Protein AF-A0A8T6LJ52-F1 (afdb_monomer_lite)

Sequence (261 aa):
MSRSRASHDRAMDLAFLADRSKAAGNLDEARGLYAQALESELAALHALRDPTPMTLAVMHRSAAWLALECDDIRLSEKLASAGLAADPPPDIADELREVWEQANFHRHLQTRGLVLADNEIELTLSGPGVGLGIAEWTAYRTRVDDTLKMITRITERRAERPFRRRGPPETAIRDYLSPHVSLPRAASYSVSIRLGSGQLHLPGVLDLPELPEVIHDFLTIVEKVNGSVEDQLEELIPDDSYRRNAVALAKQIAPDGASIK

Radius of gyration: 22.93 Å; chains: 1; bounding box: 48×37×69 Å

Structure (mmCIF, N/CA/C/O backbone):
data_AF-A0A8T6LJ52-F1
#
_entry.id   AF-A0A8T6LJ52-F1
#
loop_
_atom_site.group_PDB
_atom_site.id
_atom_site.type_symbol
_atom_site.label_atom_id
_atom_site.label_alt_id
_atom_site.label_comp_id
_atom_site.label_asym_id
_atom_site.label_entity_id
_atom_site.label_seq_id
_atom_site.pdbx_PDB_ins_code
_atom_site.Cartn_x
_atom_site.Cartn_y
_atom_site.Cartn_z
_atom_site.occupancy
_atom_site.B_iso_or_equiv
_atom_site.auth_seq_id
_atom_site.auth_comp_id
_atom_site.auth_asym_id
_atom_site.auth_atom_id
_atom_site.pdbx_PDB_model_num
ATOM 1 N N . MET A 1 1 ? 11.300 9.828 -39.623 1.00 50.69 1 MET A N 1
ATOM 2 C CA . MET A 1 1 ? 11.218 9.573 -38.167 1.00 50.69 1 MET A CA 1
ATOM 3 C C . MET A 1 1 ? 11.230 8.068 -37.957 1.00 50.69 1 MET A C 1
ATOM 5 O O . MET A 1 1 ? 10.557 7.381 -38.718 1.00 50.69 1 MET A O 1
ATOM 9 N N . SER A 1 2 ? 12.048 7.535 -37.042 1.00 75.44 2 SER A N 1
ATOM 10 C CA . SER A 1 2 ? 12.067 6.087 -36.792 1.00 75.44 2 SER A CA 1
ATOM 11 C C . SER A 1 2 ? 10.698 5.654 -36.262 1.00 75.44 2 SER A C 1
ATOM 13 O O . SER A 1 2 ? 10.097 6.347 -35.443 1.00 75.44 2 SER A O 1
ATOM 15 N N . ARG A 1 3 ? 10.183 4.525 -36.757 1.00 81.25 3 ARG A N 1
ATOM 16 C CA . ARG A 1 3 ? 8.854 3.998 -36.399 1.00 81.25 3 ARG A CA 1
ATOM 17 C C . ARG A 1 3 ? 8.673 3.842 -34.882 1.00 81.25 3 ARG A C 1
ATOM 19 O O . ARG A 1 3 ? 7.582 4.074 -34.377 1.00 81.25 3 ARG A O 1
ATOM 26 N N . SER A 1 4 ? 9.763 3.515 -34.183 1.00 85.25 4 SER A N 1
ATOM 27 C CA . SER A 1 4 ? 9.824 3.439 -32.722 1.00 85.25 4 SER A CA 1
ATOM 28 C C . SER A 1 4 ? 9.539 4.793 -32.061 1.00 85.25 4 SER A C 1
ATOM 30 O O . SER A 1 4 ? 8.601 4.896 -31.281 1.00 85.25 4 SER A O 1
ATOM 32 N N . ARG A 1 5 ? 10.238 5.863 -32.465 1.00 86.75 5 ARG A N 1
ATOM 33 C CA . ARG A 1 5 ? 10.057 7.201 -31.880 1.00 86.75 5 ARG A CA 1
ATOM 34 C C . ARG A 1 5 ? 8.644 7.745 -32.076 1.00 86.75 5 ARG A C 1
ATOM 36 O O . ARG A 1 5 ? 8.054 8.238 -31.133 1.00 86.75 5 ARG A O 1
ATOM 43 N N . ALA A 1 6 ? 8.080 7.585 -33.272 1.00 88.50 6 ALA A N 1
ATOM 44 C CA . ALA A 1 6 ? 6.711 8.028 -33.538 1.00 88.50 6 ALA A CA 1
ATOM 45 C C . ALA A 1 6 ? 5.663 7.286 -32.686 1.00 88.50 6 ALA A C 1
ATOM 47 O O . ALA A 1 6 ? 4.627 7.854 -32.356 1.00 88.50 6 ALA A O 1
ATOM 48 N N . SER A 1 7 ? 5.924 6.019 -32.349 1.00 89.62 7 SER A N 1
ATOM 49 C CA . SER A 1 7 ? 5.022 5.224 -31.509 1.00 89.62 7 SER A CA 1
ATOM 50 C C . SER A 1 7 ? 5.170 5.599 -30.030 1.00 89.62 7 SER A C 1
ATOM 52 O O . SER A 1 7 ? 4.161 5.734 -29.348 1.00 89.62 7 SER A O 1
ATOM 54 N N . HIS A 1 8 ? 6.398 5.866 -29.572 1.00 91.31 8 HIS A N 1
ATOM 55 C CA . HIS A 1 8 ? 6.667 6.368 -28.223 1.00 91.31 8 HIS A CA 1
ATOM 56 C C . HIS A 1 8 ? 6.070 7.764 -27.990 1.00 91.31 8 HIS A C 1
ATOM 58 O O . HIS A 1 8 ? 5.348 7.971 -27.022 1.00 91.31 8 HIS A O 1
ATOM 64 N N . ASP A 1 9 ? 6.284 8.710 -28.911 1.00 91.94 9 ASP A N 1
ATOM 65 C CA . ASP A 1 9 ? 5.731 10.067 -28.792 1.00 91.94 9 ASP A CA 1
ATOM 66 C C . ASP A 1 9 ? 4.191 10.015 -28.687 1.00 91.94 9 ASP A C 1
ATOM 68 O O . ASP A 1 9 ? 3.588 10.659 -27.830 1.00 91.94 9 ASP A O 1
ATOM 72 N N . ARG A 1 10 ? 3.553 9.148 -29.490 1.00 94.50 10 ARG A N 1
ATOM 73 C CA . ARG A 1 10 ? 2.108 8.893 -29.411 1.00 94.50 10 ARG A CA 1
ATOM 74 C C . ARG A 1 10 ? 1.689 8.300 -28.063 1.00 94.50 10 ARG A C 1
ATOM 76 O O . ARG A 1 10 ? 0.637 8.676 -27.552 1.00 94.50 10 ARG A O 1
ATOM 83 N N . ALA A 1 11 ? 2.463 7.369 -27.507 1.00 95.06 11 ALA A N 1
ATOM 84 C CA . ALA A 1 11 ? 2.181 6.798 -26.194 1.00 95.06 11 ALA A CA 1
ATOM 85 C C . ALA A 1 11 ? 2.208 7.877 -25.105 1.00 95.06 11 ALA A C 1
ATOM 87 O O . ALA A 1 11 ? 1.304 7.922 -24.275 1.00 95.06 11 ALA A O 1
ATOM 88 N N . MET A 1 12 ? 3.191 8.782 -25.150 1.00 95.69 12 MET A N 1
ATOM 89 C CA . MET A 1 12 ? 3.324 9.873 -24.180 1.00 95.69 12 MET A CA 1
ATOM 90 C C . MET A 1 12 ? 2.175 10.881 -24.284 1.00 95.69 12 MET A C 1
ATOM 92 O O . MET A 1 12 ? 1.623 11.282 -23.260 1.00 95.69 12 MET A O 1
ATOM 96 N N . ASP A 1 13 ? 1.751 11.230 -25.502 1.00 96.50 13 ASP A N 1
ATOM 97 C CA . ASP A 1 13 ? 0.585 12.096 -25.715 1.00 96.50 13 ASP A CA 1
ATOM 98 C C . ASP A 1 13 ? -0.699 11.467 -25.147 1.00 96.50 13 ASP A C 1
ATOM 100 O O . ASP A 1 13 ? -1.498 12.137 -24.487 1.00 96.50 13 ASP A O 1
ATOM 104 N N . LEU A 1 14 ? -0.899 10.164 -25.375 1.00 97.06 14 LEU A N 1
ATOM 105 C CA . LEU A 1 14 ? -2.056 9.426 -24.867 1.00 97.06 14 LEU A CA 1
ATOM 106 C C . LEU A 1 14 ? -2.030 9.287 -23.342 1.00 97.06 14 LEU A C 1
ATOM 108 O O . LEU A 1 14 ? -3.066 9.477 -22.711 1.00 97.06 14 LEU A O 1
AT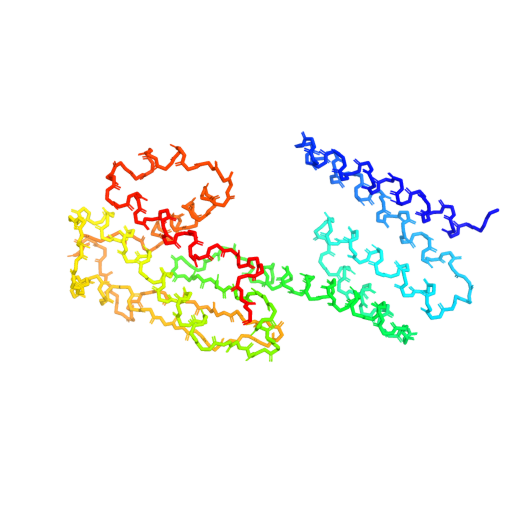OM 112 N N . ALA A 1 15 ? -0.866 9.005 -22.753 1.00 94.38 15 ALA A N 1
ATOM 113 C CA . ALA A 1 15 ? -0.694 8.928 -21.305 1.00 94.38 15 ALA A CA 1
ATOM 114 C C . ALA A 1 15 ? -0.998 10.277 -20.637 1.00 94.38 15 ALA A C 1
ATOM 116 O O . ALA A 1 15 ? -1.761 10.334 -19.678 1.00 94.38 15 ALA A O 1
ATOM 117 N N . PHE A 1 16 ? -0.514 11.380 -21.215 1.00 94.44 16 PHE A N 1
ATOM 118 C CA . PHE A 1 16 ? -0.820 12.723 -20.726 1.00 94.44 16 PHE A CA 1
ATOM 119 C C . PHE A 1 16 ? -2.324 13.039 -20.773 1.00 94.44 16 PHE A C 1
ATOM 121 O O . PHE A 1 16 ? -2.874 13.650 -19.853 1.00 94.44 16 PHE A O 1
ATOM 128 N N . LEU A 1 17 ? -3.021 12.625 -21.837 1.00 95.19 17 LEU A N 1
ATOM 129 C CA . LEU A 1 17 ? -4.478 12.753 -21.913 1.00 95.19 17 LEU A CA 1
ATOM 130 C C . LEU A 1 17 ? -5.180 11.867 -20.876 1.00 95.19 17 LEU A C 1
ATOM 132 O O . LEU A 1 17 ? -6.133 12.325 -20.247 1.00 95.19 17 LEU A O 1
ATOM 136 N N . ALA A 1 18 ? -4.691 10.642 -20.663 1.00 90.31 18 ALA A N 1
ATOM 137 C CA . ALA A 1 18 ? -5.218 9.722 -19.661 1.00 90.31 18 ALA A CA 1
ATOM 138 C C . ALA A 1 18 ? -5.126 10.319 -18.250 1.00 90.31 18 ALA A C 1
ATOM 140 O O . ALA A 1 18 ? -6.128 10.336 -17.535 1.00 90.31 18 ALA A O 1
ATOM 141 N N . ASP A 1 19 ? -3.977 10.901 -17.889 1.00 84.62 19 ASP A N 1
ATOM 142 C CA . ASP A 1 19 ? -3.766 11.570 -16.601 1.00 84.62 19 ASP A CA 1
ATOM 143 C C . ASP A 1 19 ? -4.759 12.722 -16.396 1.00 84.62 19 ASP A C 1
ATOM 145 O O . ASP A 1 19 ? -5.336 12.883 -15.317 1.00 84.62 19 ASP A O 1
ATOM 149 N N . ARG A 1 20 ? -5.018 13.510 -17.449 1.00 91.50 20 ARG A N 1
ATOM 150 C CA . ARG A 1 20 ? -6.003 14.600 -17.404 1.00 91.50 20 ARG A CA 1
ATOM 151 C C . ARG A 1 20 ? -7.431 14.090 -17.227 1.00 91.50 20 ARG A C 1
ATOM 153 O O . ARG A 1 20 ? -8.168 14.665 -16.427 1.00 91.50 20 ARG A O 1
ATOM 160 N N . SER A 1 21 ? -7.824 13.035 -17.942 1.00 83.81 21 SER A N 1
ATOM 161 C CA . SER A 1 21 ? -9.146 12.415 -17.781 1.00 83.81 21 SER A CA 1
ATOM 162 C C . SER A 1 21 ? -9.305 11.788 -16.394 1.00 83.81 21 SER A C 1
ATOM 164 O O . SER A 1 21 ? -10.346 11.968 -15.761 1.00 83.81 21 SER A O 1
ATOM 166 N N . LYS A 1 22 ? -8.257 11.141 -15.865 1.00 79.44 22 LYS A N 1
ATOM 167 C CA . LYS A 1 22 ? -8.220 10.583 -14.504 1.00 79.44 22 LYS A CA 1
ATOM 168 C C . LYS A 1 22 ? -8.404 11.682 -13.458 1.00 79.44 22 LYS A C 1
ATOM 170 O O . LYS A 1 22 ? -9.260 11.552 -12.587 1.00 79.44 22 LYS A O 1
ATOM 175 N N . ALA A 1 23 ? -7.683 12.799 -13.590 1.00 77.44 23 ALA A N 1
ATOM 176 C CA . ALA A 1 23 ? -7.814 13.960 -12.706 1.00 77.44 23 ALA A CA 1
ATOM 177 C C . ALA A 1 23 ? -9.203 14.623 -12.770 1.00 77.44 23 ALA A C 1
ATOM 179 O O . ALA A 1 23 ? -9.656 15.199 -11.784 1.00 77.44 23 ALA A O 1
ATOM 180 N N . ALA A 1 24 ? -9.895 14.525 -13.910 1.00 81.56 24 ALA A N 1
ATOM 181 C CA . ALA A 1 24 ? -11.273 14.986 -14.075 1.00 81.56 24 ALA A CA 1
ATOM 182 C C . ALA A 1 24 ? -12.331 13.995 -13.540 1.00 81.56 24 ALA A C 1
ATOM 184 O O . ALA A 1 24 ? -13.520 14.301 -13.589 1.00 81.56 24 ALA A O 1
ATOM 185 N N . GLY A 1 25 ? -11.922 12.823 -13.038 1.00 79.75 25 GLY A N 1
ATOM 186 C CA . GLY A 1 25 ? -12.819 11.770 -12.548 1.00 79.75 25 GLY A CA 1
ATOM 187 C C . GLY A 1 25 ? -13.385 10.853 -13.640 1.00 79.75 25 GLY A C 1
ATOM 188 O O . GLY A 1 25 ? -14.176 9.960 -13.338 1.00 79.75 25 GLY A O 1
ATOM 189 N N . ASN A 1 26 ? -12.966 11.017 -14.898 1.00 85.69 26 ASN A N 1
ATOM 190 C CA . ASN A 1 26 ? -13.411 10.200 -16.029 1.00 85.69 26 ASN A CA 1
ATOM 191 C C . ASN A 1 26 ? -12.602 8.892 -16.106 1.00 85.69 26 ASN A C 1
ATOM 193 O O . ASN A 1 26 ? -11.779 8.701 -17.004 1.00 85.69 26 ASN A O 1
ATOM 197 N N . LEU A 1 27 ? -12.815 7.990 -15.146 1.00 76.75 27 LEU A N 1
ATOM 198 C CA . LEU A 1 27 ? -11.980 6.793 -14.968 1.00 76.75 27 LEU A CA 1
ATOM 199 C C . LEU A 1 27 ? -12.023 5.820 -16.159 1.00 76.75 27 LEU A C 1
ATOM 201 O O . LEU A 1 27 ? -10.989 5.265 -16.528 1.00 76.75 27 LEU A O 1
ATOM 205 N N . ASP A 1 28 ? -13.184 5.636 -16.792 1.00 85.19 28 ASP A N 1
ATOM 206 C CA . ASP A 1 28 ? -13.317 4.735 -17.947 1.00 85.19 28 ASP A CA 1
ATOM 207 C C . ASP A 1 28 ? -12.595 5.272 -19.189 1.00 85.19 28 ASP A C 1
ATOM 209 O O . ASP A 1 28 ? -11.937 4.522 -19.913 1.00 85.19 28 ASP A O 1
ATOM 213 N N . GLU A 1 29 ? -12.672 6.587 -19.412 1.00 87.00 29 GLU A N 1
ATOM 214 C CA . GLU A 1 29 ? -11.951 7.262 -20.493 1.00 87.00 29 GLU A CA 1
ATOM 215 C C . GLU A 1 29 ? -10.437 7.177 -20.264 1.00 87.00 29 GLU A C 1
ATOM 217 O O . GLU A 1 29 ? -9.697 6.796 -21.171 1.00 87.00 29 GLU A O 1
ATOM 222 N N . ALA A 1 30 ? -9.984 7.449 -19.036 1.00 84.88 30 ALA A N 1
ATOM 223 C CA . ALA A 1 30 ? -8.579 7.333 -18.661 1.00 84.88 30 ALA A CA 1
ATOM 224 C C . ALA A 1 30 ? -8.047 5.913 -18.893 1.00 84.88 30 ALA A C 1
ATOM 226 O O . ALA A 1 30 ? -7.005 5.741 -19.523 1.00 84.88 30 ALA A O 1
ATOM 227 N N . ARG A 1 31 ? -8.797 4.884 -18.476 1.00 86.25 31 ARG A N 1
ATOM 228 C CA . ARG A 1 31 ? -8.432 3.479 -18.707 1.00 86.25 31 ARG A CA 1
ATOM 229 C C . ARG A 1 31 ? -8.288 3.169 -20.199 1.00 86.25 31 ARG A C 1
ATOM 231 O O . ARG A 1 31 ? -7.319 2.530 -20.605 1.00 86.25 31 ARG A O 1
ATOM 238 N N . GLY A 1 32 ? -9.222 3.643 -21.025 1.00 92.62 32 GLY A N 1
ATOM 239 C CA . GLY A 1 32 ? -9.154 3.474 -22.478 1.00 92.62 32 GLY A CA 1
ATOM 240 C C . GLY A 1 32 ? -7.950 4.176 -23.118 1.00 92.62 32 GLY A C 1
ATOM 241 O O . GLY A 1 32 ? -7.382 3.667 -24.086 1.00 92.62 32 GLY A O 1
ATOM 242 N N . LEU A 1 33 ? -7.542 5.329 -22.583 1.00 95.81 33 LEU A N 1
ATOM 243 C CA . LEU A 1 33 ? -6.370 6.071 -23.049 1.00 95.81 33 LEU A CA 1
ATOM 244 C C . LEU A 1 33 ? -5.055 5.402 -22.621 1.00 95.81 33 LEU A C 1
ATOM 246 O O . LEU A 1 33 ? -4.172 5.250 -23.466 1.00 95.81 33 LEU A O 1
ATOM 250 N N . TYR A 1 34 ? -4.940 4.917 -21.378 1.00 95.00 34 TYR A N 1
ATOM 251 C CA . TYR A 1 34 ? -3.765 4.155 -20.935 1.00 95.00 34 TYR A CA 1
ATOM 252 C C . T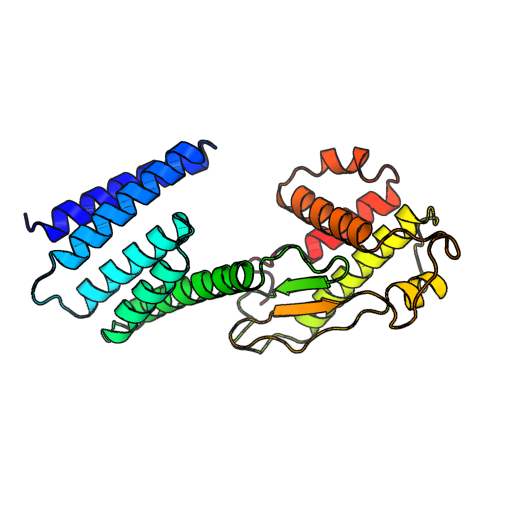YR A 1 34 ? -3.570 2.870 -21.743 1.00 95.00 34 TYR A C 1
ATOM 254 O O . TYR A 1 34 ? -2.446 2.569 -22.138 1.00 95.00 34 TYR A O 1
ATOM 262 N N . ALA A 1 35 ? -4.649 2.152 -22.074 1.00 95.50 35 ALA A N 1
ATOM 263 C CA . ALA A 1 35 ? -4.559 0.952 -22.905 1.00 95.50 35 ALA A CA 1
ATOM 264 C C . ALA A 1 35 ? -3.981 1.254 -24.303 1.00 95.50 35 ALA A C 1
ATOM 266 O O . ALA A 1 35 ? -3.106 0.538 -24.791 1.00 95.50 35 ALA A O 1
ATOM 267 N N . GLN A 1 36 ? -4.416 2.354 -24.928 1.00 97.31 36 GLN A N 1
ATOM 268 C CA . GLN A 1 36 ? -3.880 2.798 -26.222 1.00 97.31 36 GLN A CA 1
ATOM 269 C C . GLN A 1 36 ? -2.431 3.296 -26.118 1.00 97.31 36 GLN A C 1
ATOM 271 O O . GLN A 1 36 ? -1.637 3.104 -27.048 1.00 97.31 36 GLN A O 1
ATOM 276 N N . ALA A 1 37 ? -2.077 3.943 -25.004 1.00 97.50 37 ALA A N 1
ATOM 277 C CA . ALA A 1 37 ? -0.709 4.363 -24.726 1.00 97.50 37 ALA A CA 1
ATOM 278 C C . ALA A 1 37 ? 0.214 3.145 -24.600 1.00 97.50 37 ALA A C 1
ATOM 280 O O . ALA A 1 37 ? 1.242 3.086 -25.272 1.00 97.50 37 ALA A O 1
ATOM 281 N N . LEU A 1 38 ? -0.193 2.136 -23.824 1.00 97.75 38 LEU A N 1
ATOM 282 C CA . LEU A 1 38 ? 0.544 0.887 -23.655 1.00 97.75 38 LEU A CA 1
ATOM 283 C C . LEU A 1 38 ? 0.758 0.167 -24.990 1.00 97.75 38 LEU A C 1
ATOM 285 O O . LEU A 1 38 ? 1.875 -0.244 -25.293 1.00 97.75 38 LEU A O 1
ATOM 289 N N . GLU A 1 39 ? -0.282 0.047 -25.819 1.00 97.62 39 GLU A N 1
ATOM 290 C CA . GLU A 1 39 ? -0.162 -0.561 -27.150 1.00 97.62 39 GLU A CA 1
ATOM 291 C C . GLU A 1 39 ? 0.870 0.177 -28.020 1.00 97.62 39 GLU A C 1
ATOM 293 O O . GLU A 1 39 ? 1.711 -0.447 -28.676 1.00 97.62 39 GLU A O 1
ATOM 298 N N . SER A 1 40 ? 0.843 1.513 -27.983 1.00 96.75 40 SER A N 1
ATOM 299 C CA . SER A 1 40 ? 1.783 2.360 -28.722 1.00 96.75 40 SER A CA 1
ATOM 300 C C . SER A 1 40 ? 3.223 2.194 -28.212 1.00 96.75 40 SER A C 1
ATOM 302 O O . SER A 1 40 ? 4.151 2.096 -29.019 1.00 96.75 40 SER A O 1
ATOM 304 N N . GLU A 1 41 ? 3.415 2.074 -26.898 1.00 96.75 41 GLU A N 1
ATOM 305 C CA . GLU A 1 41 ? 4.731 1.884 -26.277 1.00 96.75 41 GLU A CA 1
ATOM 306 C C . GLU A 1 41 ? 5.311 0.488 -26.574 1.00 96.75 41 GLU A C 1
ATOM 308 O O . GLU A 1 41 ? 6.482 0.347 -26.934 1.00 96.75 41 GLU A O 1
ATOM 313 N N . LEU A 1 42 ? 4.482 -0.560 -26.536 1.00 96.94 42 LEU A N 1
ATOM 314 C CA . LEU A 1 42 ? 4.888 -1.914 -26.929 1.00 96.94 42 LEU A CA 1
ATOM 315 C C . LEU A 1 42 ? 5.264 -1.983 -28.417 1.00 96.94 42 LEU A C 1
ATOM 317 O O . LEU A 1 42 ? 6.244 -2.634 -28.790 1.00 96.94 42 LEU A O 1
ATOM 321 N N . ALA A 1 43 ? 4.531 -1.277 -29.284 1.00 94.50 43 ALA A N 1
ATOM 322 C CA . ALA A 1 43 ? 4.897 -1.144 -30.692 1.00 94.50 43 ALA A CA 1
ATOM 323 C C . ALA A 1 43 ? 6.231 -0.396 -30.869 1.00 94.50 43 ALA A C 1
ATOM 325 O O . ALA A 1 43 ? 7.029 -0.758 -31.743 1.00 94.50 43 ALA A O 1
ATOM 326 N N . ALA A 1 44 ? 6.499 0.611 -30.030 1.00 93.81 44 ALA A N 1
ATOM 327 C CA . ALA A 1 44 ? 7.764 1.335 -30.019 1.00 93.81 44 ALA A CA 1
ATOM 328 C C . ALA A 1 44 ? 8.940 0.419 -29.656 1.00 93.81 44 ALA A C 1
ATOM 330 O O . ALA A 1 44 ? 9.948 0.427 -30.372 1.00 93.81 44 ALA A O 1
ATOM 331 N N . LEU A 1 45 ? 8.778 -0.400 -28.610 1.00 94.00 45 LEU A N 1
ATOM 332 C CA . LEU A 1 45 ? 9.740 -1.412 -28.164 1.00 94.00 45 LEU A CA 1
ATOM 333 C C . LEU A 1 45 ? 10.043 -2.435 -29.264 1.00 94.00 45 LEU A C 1
ATOM 335 O O . LEU A 1 45 ? 11.207 -2.658 -29.596 1.00 94.00 45 LEU A O 1
ATOM 339 N N . HIS A 1 46 ? 9.014 -3.007 -29.895 1.00 92.62 46 HIS A N 1
ATOM 340 C CA . HIS A 1 46 ? 9.188 -3.986 -30.976 1.00 92.62 46 HIS A CA 1
ATOM 341 C C . HIS A 1 46 ? 9.871 -3.413 -32.226 1.00 92.62 46 HIS A C 1
ATOM 343 O O . HIS A 1 46 ? 10.468 -4.154 -33.007 1.00 92.62 46 HIS A O 1
ATOM 349 N N . ALA A 1 47 ? 9.771 -2.102 -32.449 1.00 93.38 47 ALA A N 1
ATOM 350 C CA . ALA A 1 47 ? 10.371 -1.434 -33.598 1.00 93.38 47 ALA A CA 1
ATOM 351 C C . ALA A 1 47 ? 11.838 -1.016 -33.380 1.00 93.38 47 ALA A C 1
ATOM 353 O O . ALA A 1 47 ? 12.457 -0.506 -34.324 1.00 93.38 47 ALA A O 1
ATOM 354 N N . LEU A 1 48 ? 12.394 -1.193 -32.175 1.00 91.50 48 LEU A N 1
ATOM 355 C CA . LEU A 1 48 ? 13.800 -0.902 -31.895 1.00 91.50 48 LEU A CA 1
ATOM 356 C C . LEU A 1 48 ? 14.720 -1.846 -32.680 1.00 91.50 48 LEU A C 1
ATOM 358 O O . LEU A 1 48 ? 14.468 -3.042 -32.806 1.00 91.50 48 LEU A O 1
ATOM 362 N N . ARG A 1 49 ? 15.815 -1.294 -33.204 1.00 90.38 49 ARG A N 1
ATOM 363 C CA . ARG A 1 49 ? 16.907 -2.048 -33.830 1.00 90.38 49 ARG A CA 1
ATOM 364 C C . ARG A 1 49 ? 18.202 -1.637 -33.161 1.00 90.38 49 ARG A C 1
ATOM 366 O O . ARG A 1 49 ? 18.470 -0.441 -33.096 1.00 90.38 49 ARG A O 1
ATOM 373 N N . ASP A 1 50 ? 18.935 -2.621 -32.652 1.00 87.88 50 ASP A N 1
ATOM 374 C CA . ASP A 1 50 ? 20.211 -2.452 -31.950 1.00 87.88 50 ASP A CA 1
ATOM 375 C C . ASP A 1 50 ? 20.205 -1.285 -30.935 1.00 87.88 50 ASP A C 1
ATOM 377 O O . ASP A 1 50 ? 21.032 -0.373 -31.025 1.00 87.88 50 ASP A O 1
ATOM 381 N N . PRO A 1 51 ? 19.232 -1.244 -29.996 1.00 90.62 51 PRO A N 1
ATOM 382 C CA . PRO A 1 51 ? 19.128 -0.147 -29.045 1.00 90.62 51 PRO A CA 1
ATOM 383 C C . PRO A 1 51 ? 20.299 -0.162 -28.062 1.00 90.62 51 PRO A C 1
ATOM 385 O O . PRO A 1 51 ? 20.805 -1.214 -27.674 1.00 90.62 51 PRO A O 1
ATOM 388 N N . THR A 1 52 ? 20.686 1.024 -27.595 1.00 91.94 52 THR A N 1
ATOM 389 C CA . THR A 1 52 ? 21.592 1.115 -26.445 1.00 91.94 52 THR A CA 1
ATOM 390 C C . THR A 1 52 ? 20.904 0.565 -25.187 1.00 91.94 52 THR A C 1
ATOM 392 O O . THR A 1 52 ? 19.676 0.674 -25.087 1.00 91.94 52 THR A O 1
ATOM 395 N N . PRO A 1 53 ? 21.662 0.050 -24.198 1.00 89.50 53 PRO A N 1
ATOM 396 C CA . PRO A 1 53 ? 21.130 -0.331 -22.885 1.00 89.50 53 PRO A CA 1
ATOM 397 C C . PRO A 1 53 ? 20.211 0.728 -22.264 1.00 89.50 53 PRO A C 1
ATOM 399 O O . PRO A 1 53 ? 19.111 0.421 -21.815 1.00 89.50 53 PRO A O 1
ATOM 402 N N . MET A 1 54 ? 20.610 2.004 -22.342 1.00 91.50 54 MET A N 1
ATOM 403 C CA . MET A 1 54 ? 19.818 3.134 -21.852 1.00 91.50 54 MET A CA 1
ATOM 404 C C . MET A 1 54 ? 18.484 3.273 -22.595 1.00 91.50 54 MET A C 1
ATOM 406 O O . MET A 1 54 ? 17.436 3.356 -21.962 1.00 91.50 54 MET A O 1
ATOM 410 N N . THR A 1 55 ? 18.503 3.294 -23.932 1.00 91.94 55 THR A N 1
ATOM 411 C CA . THR A 1 55 ? 17.272 3.416 -24.730 1.00 91.94 55 THR A CA 1
ATOM 412 C C . THR A 1 55 ? 16.328 2.253 -24.458 1.00 91.94 55 THR A C 1
ATOM 414 O O . THR A 1 55 ? 15.133 2.464 -24.281 1.00 91.94 55 THR A O 1
ATOM 417 N N . LEU A 1 56 ? 16.862 1.033 -24.393 1.00 93.56 56 LEU A N 1
ATOM 418 C CA . LEU A 1 56 ? 16.067 -0.158 -24.132 1.00 93.56 56 LEU A CA 1
ATOM 419 C C . LEU A 1 56 ? 15.408 -0.100 -22.749 1.00 93.56 56 LEU A C 1
ATOM 421 O O . LEU A 1 56 ? 14.223 -0.401 -22.627 1.00 93.56 56 LEU A O 1
ATOM 425 N N . ALA A 1 57 ? 16.154 0.322 -21.730 1.00 94.12 57 ALA A N 1
ATOM 426 C CA . ALA A 1 57 ? 15.668 0.409 -20.363 1.00 94.12 57 ALA A CA 1
ATOM 427 C C . ALA A 1 57 ? 14.611 1.502 -20.163 1.00 94.12 57 ALA A C 1
ATOM 429 O O . ALA A 1 57 ? 13.598 1.245 -19.521 1.00 94.12 57 ALA A O 1
ATOM 430 N N . VAL A 1 58 ? 14.792 2.685 -20.762 1.00 94.50 58 VAL A N 1
ATOM 431 C CA . VAL A 1 58 ? 13.801 3.776 -20.689 1.00 94.50 58 VAL A CA 1
ATOM 432 C C . VAL A 1 58 ? 12.463 3.352 -21.301 1.00 94.50 58 VAL A C 1
ATOM 434 O O . VAL A 1 58 ? 11.414 3.596 -20.707 1.00 94.50 58 VAL A O 1
ATOM 437 N N . MET A 1 59 ? 12.494 2.671 -22.449 1.00 94.44 59 MET A N 1
ATOM 438 C CA . MET A 1 59 ? 11.279 2.180 -23.111 1.00 94.44 59 MET A CA 1
ATOM 439 C C . MET A 1 59 ? 10.594 1.079 -22.282 1.00 94.44 59 MET A C 1
ATOM 441 O O . MET A 1 59 ? 9.378 1.091 -22.112 1.00 94.44 59 MET A O 1
ATOM 445 N N . HIS A 1 60 ? 11.363 0.154 -21.694 1.00 97.44 60 HIS A N 1
ATOM 446 C CA . HIS A 1 60 ? 10.811 -0.865 -20.792 1.00 97.44 60 HIS A CA 1
ATOM 447 C C . HIS A 1 60 ? 10.208 -0.263 -19.522 1.00 97.44 60 HIS A C 1
ATOM 449 O O . HIS A 1 60 ? 9.138 -0.695 -19.102 1.00 97.44 60 HIS A O 1
ATOM 455 N N . ARG A 1 61 ? 10.860 0.746 -18.933 1.00 96.50 61 ARG A N 1
ATOM 456 C CA . ARG A 1 61 ? 10.358 1.469 -17.759 1.00 96.50 61 ARG A CA 1
ATOM 457 C C . ARG A 1 61 ? 9.019 2.131 -18.065 1.00 96.50 61 ARG A C 1
ATOM 459 O O . ARG A 1 61 ? 8.071 1.967 -17.306 1.00 96.50 61 ARG A O 1
ATOM 466 N N . SER A 1 62 ? 8.937 2.850 -19.186 1.00 96.38 62 SER A N 1
ATOM 467 C CA . SER A 1 62 ? 7.699 3.502 -19.617 1.00 96.38 62 SER A CA 1
ATOM 468 C C . SER A 1 62 ? 6.576 2.486 -19.844 1.00 96.38 62 SER A C 1
ATOM 470 O O . SER A 1 62 ? 5.494 2.630 -19.276 1.00 96.38 62 SER A O 1
ATOM 472 N N . ALA A 1 63 ? 6.854 1.407 -20.580 1.00 97.62 63 ALA A N 1
ATOM 473 C CA . ALA A 1 63 ? 5.875 0.355 -20.830 1.00 97.62 63 ALA A CA 1
ATOM 474 C C . ALA A 1 63 ? 5.420 -0.348 -19.536 1.00 97.62 63 ALA A C 1
ATOM 476 O O . ALA A 1 63 ? 4.245 -0.683 -19.404 1.00 97.62 63 ALA A O 1
ATOM 477 N N . ALA A 1 64 ? 6.324 -0.562 -18.573 1.00 97.25 64 ALA A N 1
ATOM 478 C CA . ALA A 1 64 ? 6.001 -1.195 -17.295 1.00 97.25 64 ALA A CA 1
ATOM 479 C C . ALA A 1 64 ? 5.027 -0.350 -16.458 1.00 97.25 64 ALA A C 1
ATOM 481 O O . ALA A 1 64 ? 4.078 -0.902 -15.899 1.00 97.25 64 ALA A O 1
ATOM 482 N N . TRP A 1 65 ? 5.217 0.972 -16.415 1.00 93.50 65 TRP A N 1
ATOM 483 C CA . TRP A 1 65 ? 4.295 1.887 -15.733 1.00 93.50 65 TRP A CA 1
ATOM 484 C C . TRP A 1 65 ? 2.926 1.932 -16.416 1.00 93.50 65 TRP A C 1
ATOM 486 O O . TRP A 1 65 ? 1.902 1.835 -15.747 1.00 93.50 65 TRP A O 1
ATOM 496 N N . LEU A 1 66 ? 2.891 1.983 -17.751 1.00 94.88 66 LEU A N 1
ATOM 497 C CA . LEU A 1 66 ? 1.632 1.947 -18.502 1.00 94.88 66 LEU A CA 1
ATOM 498 C C . LEU A 1 66 ? 0.872 0.626 -18.310 1.00 94.88 66 LEU A C 1
ATOM 500 O O . LEU A 1 66 ? -0.353 0.629 -18.208 1.00 94.88 66 LEU A O 1
ATOM 504 N N . ALA A 1 67 ? 1.585 -0.501 -18.223 1.00 95.31 67 ALA A N 1
ATOM 505 C CA . ALA A 1 67 ? 0.984 -1.797 -17.915 1.00 95.31 67 ALA A CA 1
ATOM 506 C C . ALA A 1 67 ? 0.376 -1.828 -16.505 1.00 95.31 67 ALA A C 1
ATOM 508 O O . ALA A 1 67 ? -0.696 -2.403 -16.323 1.00 95.31 67 ALA A O 1
ATOM 509 N N . LEU A 1 68 ? 1.018 -1.167 -15.535 1.00 85.75 68 LEU A N 1
ATOM 510 C CA . LEU A 1 68 ? 0.498 -1.039 -14.176 1.00 85.75 68 LEU A CA 1
ATOM 511 C C . LEU A 1 68 ? -0.788 -0.196 -14.132 1.00 85.75 68 LEU A C 1
ATOM 513 O O . LEU A 1 68 ? -1.764 -0.620 -13.524 1.00 85.75 68 LEU A O 1
ATOM 517 N N . GLU A 1 69 ? -0.838 0.938 -14.841 1.00 87.50 69 GLU A N 1
ATOM 518 C CA . GLU A 1 69 ? -2.056 1.766 -14.962 1.00 87.50 69 GLU A CA 1
ATOM 519 C C . GLU A 1 69 ? -3.216 1.031 -15.661 1.00 87.50 69 GLU A C 1
ATOM 521 O O . GLU A 1 69 ? -4.389 1.342 -15.446 1.00 87.50 69 GLU A O 1
ATOM 526 N N . CYS A 1 70 ? -2.902 0.024 -16.481 1.00 88.31 70 CYS A N 1
ATOM 527 C CA . CYS A 1 70 ? -3.885 -0.861 -17.108 1.00 88.31 70 CYS A CA 1
ATOM 528 C C . CYS A 1 70 ? -4.300 -2.055 -16.228 1.00 88.31 70 CYS A C 1
ATOM 530 O O . CYS A 1 70 ? -5.075 -2.889 -16.696 1.00 88.31 70 CYS A O 1
ATOM 532 N N . ASP A 1 71 ? -3.788 -2.163 -14.997 1.00 82.94 71 ASP A N 1
ATOM 533 C CA . ASP A 1 71 ? -3.955 -3.317 -14.098 1.00 82.94 71 ASP A CA 1
ATOM 534 C C . ASP A 1 71 ? -3.432 -4.652 -14.690 1.00 82.94 71 ASP A C 1
ATOM 536 O O . ASP A 1 71 ? -3.753 -5.743 -14.211 1.00 82.94 71 ASP A O 1
ATOM 540 N N . ASP A 1 72 ? -2.568 -4.600 -15.719 1.00 90.62 72 ASP A N 1
ATOM 541 C CA . ASP A 1 72 ? -1.859 -5.774 -16.249 1.00 90.62 72 ASP A CA 1
ATOM 542 C C . ASP A 1 72 ? -0.545 -5.976 -15.491 1.00 90.62 72 ASP A C 1
ATOM 544 O O . ASP A 1 72 ? 0.575 -5.755 -15.970 1.00 90.62 72 ASP A O 1
ATOM 548 N N . ILE A 1 73 ? -0.713 -6.417 -14.251 1.00 87.62 73 ILE A N 1
ATOM 549 C CA . ILE A 1 73 ? 0.370 -6.581 -13.289 1.00 87.62 73 ILE A CA 1
ATOM 550 C C . ILE A 1 73 ? 1.455 -7.523 -13.810 1.00 87.62 73 ILE A C 1
ATOM 552 O O . ILE A 1 73 ? 2.653 -7.255 -13.699 1.00 87.62 73 ILE A O 1
ATOM 556 N N . ARG A 1 74 ? 1.041 -8.633 -14.428 1.00 90.94 74 ARG A N 1
ATOM 557 C CA . ARG A 1 74 ? 1.972 -9.639 -14.942 1.00 90.94 74 ARG A CA 1
ATOM 558 C C . ARG A 1 74 ? 2.815 -9.087 -16.085 1.00 90.94 74 ARG A C 1
ATOM 560 O O . ARG A 1 74 ? 3.979 -9.472 -16.223 1.00 90.94 74 ARG A O 1
ATOM 567 N N . LEU A 1 75 ? 2.233 -8.259 -16.948 1.00 95.50 75 LEU A N 1
ATOM 568 C CA . LEU A 1 75 ? 2.979 -7.606 -18.014 1.00 95.50 75 LEU A CA 1
ATOM 569 C C . LEU A 1 75 ? 3.948 -6.564 -17.450 1.00 95.50 75 LEU A C 1
ATOM 571 O O . LEU A 1 75 ? 5.106 -6.551 -17.869 1.00 95.50 75 LEU A O 1
ATOM 575 N N . SER A 1 76 ? 3.516 -5.772 -16.466 1.00 96.12 76 SER A N 1
ATOM 576 C CA . SER A 1 76 ? 4.370 -4.791 -15.788 1.00 96.12 76 SER A CA 1
ATOM 577 C C . SER A 1 76 ? 5.632 -5.440 -15.194 1.00 96.12 76 SER A C 1
ATOM 579 O O . SER A 1 76 ? 6.748 -5.039 -15.535 1.00 96.12 76 SER A O 1
ATOM 581 N N . GLU A 1 77 ? 5.487 -6.536 -14.433 1.00 94.50 77 GLU A N 1
ATOM 582 C CA . GLU A 1 77 ? 6.619 -7.284 -13.855 1.00 94.50 77 GLU A CA 1
ATOM 583 C C . GLU A 1 77 ? 7.618 -7.765 -14.921 1.00 94.50 77 GLU A C 1
ATOM 585 O O . GLU A 1 77 ? 8.839 -7.665 -14.746 1.00 94.50 77 GLU A O 1
ATOM 590 N N . LYS A 1 78 ? 7.107 -8.302 -16.038 1.00 97.12 78 LYS A N 1
ATOM 591 C CA . LYS A 1 78 ? 7.937 -8.796 -17.146 1.00 97.12 78 LYS A CA 1
ATOM 592 C C . LYS A 1 78 ? 8.724 -7.669 -17.803 1.00 97.12 78 LYS A C 1
ATOM 594 O O . LYS A 1 78 ? 9.909 -7.850 -18.075 1.00 97.12 78 LYS A O 1
ATOM 599 N N . LEU A 1 79 ? 8.074 -6.537 -18.065 1.00 98.06 79 LEU A N 1
ATOM 600 C CA . LEU A 1 79 ? 8.694 -5.388 -18.722 1.00 98.06 79 LEU A CA 1
ATOM 601 C C . LEU A 1 79 ? 9.782 -4.775 -17.841 1.00 98.06 79 LEU A C 1
ATOM 603 O O . LEU A 1 79 ? 10.894 -4.554 -18.318 1.00 98.06 79 LEU A O 1
ATOM 607 N N . ALA A 1 80 ? 9.505 -4.598 -16.549 1.00 96.81 80 ALA A N 1
ATOM 608 C CA . ALA A 1 80 ? 10.483 -4.088 -15.595 1.00 96.81 80 ALA A CA 1
ATOM 609 C C . ALA A 1 80 ? 11.716 -5.005 -15.498 1.00 96.81 80 ALA A C 1
ATOM 611 O O . ALA A 1 80 ? 12.858 -4.553 -15.604 1.00 96.81 80 ALA A O 1
ATOM 612 N N . SER A 1 81 ? 11.488 -6.319 -15.402 1.00 96.56 81 SER A N 1
ATOM 613 C CA . SER A 1 81 ? 12.560 -7.322 -15.354 1.00 96.56 81 SER A CA 1
ATOM 614 C C . SER A 1 81 ? 13.407 -7.332 -16.633 1.00 96.56 81 SER A C 1
ATOM 616 O O . SER A 1 81 ? 14.630 -7.445 -16.564 1.00 96.56 81 SER A O 1
ATOM 618 N N . ALA A 1 82 ? 12.777 -7.190 -17.803 1.00 96.31 82 ALA A N 1
ATOM 619 C CA . ALA A 1 82 ? 13.475 -7.120 -19.086 1.00 96.31 82 ALA A CA 1
ATOM 620 C C . ALA A 1 82 ? 14.326 -5.845 -19.217 1.00 96.31 82 ALA A C 1
ATOM 622 O O . ALA A 1 82 ? 15.449 -5.914 -19.715 1.00 96.31 82 ALA A O 1
ATOM 623 N N . GLY A 1 83 ? 13.836 -4.709 -18.710 1.00 96.19 83 GLY A N 1
ATOM 624 C CA . GLY A 1 83 ? 14.612 -3.470 -18.628 1.00 96.19 83 GLY A CA 1
ATOM 625 C C . GLY A 1 83 ? 15.845 -3.606 -17.732 1.00 96.19 83 GLY A C 1
ATOM 626 O O . GLY A 1 83 ? 16.929 -3.179 -18.118 1.00 96.19 83 GLY A O 1
ATOM 627 N N . LEU A 1 84 ? 15.709 -4.253 -16.568 1.00 96.75 84 LEU A N 1
ATOM 628 C CA . LEU A 1 84 ? 16.826 -4.494 -15.642 1.00 96.75 84 LEU A CA 1
ATOM 629 C C . LEU A 1 84 ? 17.877 -5.442 -16.227 1.00 96.75 84 LEU A C 1
ATOM 631 O O . LEU A 1 84 ? 19.073 -5.236 -16.036 1.00 96.75 84 LEU A O 1
ATOM 635 N N . ALA A 1 85 ? 17.440 -6.463 -16.967 1.00 95.81 85 ALA A N 1
ATOM 636 C CA . ALA A 1 85 ? 18.334 -7.420 -17.614 1.00 95.81 85 ALA A CA 1
ATOM 637 C C . ALA A 1 85 ? 19.218 -6.788 -18.707 1.00 95.81 85 ALA A C 1
ATOM 639 O O . ALA A 1 85 ? 20.210 -7.394 -19.108 1.00 95.81 85 ALA A O 1
ATOM 640 N N . ALA A 1 86 ? 18.877 -5.584 -19.180 1.00 91.94 86 ALA A N 1
ATOM 641 C CA . ALA A 1 86 ? 19.640 -4.853 -20.186 1.00 91.94 86 ALA A CA 1
ATOM 642 C C . ALA A 1 86 ? 20.862 -4.098 -19.630 1.00 91.94 86 ALA A C 1
ATOM 644 O O . ALA A 1 86 ? 21.508 -3.394 -20.400 1.00 91.94 86 ALA A O 1
ATOM 645 N N . ASP A 1 87 ? 21.171 -4.233 -18.336 1.00 92.44 87 ASP A N 1
ATOM 646 C CA . ASP A 1 87 ? 22.252 -3.515 -17.639 1.00 92.44 87 ASP A CA 1
ATOM 647 C C . ASP A 1 87 ? 22.138 -1.975 -17.765 1.00 92.44 87 ASP A C 1
ATOM 649 O O . ASP A 1 87 ? 23.002 -1.305 -18.343 1.00 92.44 87 ASP A O 1
ATOM 653 N N . PRO A 1 88 ? 21.017 -1.387 -17.299 1.00 94.75 88 PRO A N 1
ATOM 654 C CA . PRO A 1 88 ? 20.800 0.049 -17.384 1.00 94.75 88 PRO A CA 1
ATOM 655 C C . PRO A 1 88 ? 21.742 0.854 -16.480 1.00 94.75 88 PRO A C 1
ATOM 657 O O . PRO A 1 88 ? 22.223 0.350 -15.465 1.00 94.75 88 PRO A O 1
ATOM 660 N N . PRO A 1 89 ? 21.932 2.155 -16.775 1.00 94.25 89 PRO A N 1
ATOM 661 C CA . PRO A 1 89 ? 22.536 3.083 -15.826 1.00 94.25 89 PRO A CA 1
ATOM 662 C C . PRO A 1 89 ? 21.817 3.049 -14.463 1.00 94.25 89 PRO A C 1
ATOM 664 O O . PRO A 1 89 ? 20.597 2.856 -14.448 1.00 94.25 89 PRO A O 1
ATOM 667 N N . PRO A 1 90 ? 22.528 3.290 -13.343 1.00 91.56 90 PRO A N 1
ATOM 668 C CA . PRO A 1 90 ? 21.982 3.147 -11.990 1.00 91.56 90 PRO A CA 1
ATOM 669 C C . PRO A 1 90 ? 20.643 3.858 -11.770 1.00 91.56 90 PRO A C 1
ATOM 671 O O . PRO A 1 90 ? 19.703 3.227 -11.302 1.00 91.56 90 PRO A O 1
ATOM 674 N N . ASP A 1 91 ? 20.525 5.112 -12.211 1.00 90.88 91 ASP A N 1
ATOM 675 C CA . ASP A 1 91 ? 19.312 5.917 -12.025 1.00 90.88 91 ASP A CA 1
ATOM 676 C C . ASP A 1 91 ? 18.079 5.263 -12.677 1.00 90.88 91 ASP A C 1
ATOM 678 O O . ASP A 1 91 ? 17.011 5.172 -12.082 1.00 90.88 91 ASP A O 1
ATOM 682 N N . ILE A 1 92 ? 18.240 4.721 -13.890 1.00 93.06 92 ILE A N 1
ATOM 683 C CA . ILE A 1 92 ? 17.156 4.032 -14.606 1.00 93.06 92 ILE A CA 1
ATOM 684 C C . ILE A 1 92 ? 16.882 2.658 -13.988 1.00 93.06 92 ILE A C 1
ATOM 686 O O . ILE A 1 92 ? 15.740 2.198 -13.980 1.00 93.06 92 ILE A O 1
ATOM 690 N N . ALA A 1 93 ? 17.921 1.992 -13.476 1.00 92.50 93 ALA A N 1
ATOM 691 C CA . ALA A 1 93 ? 17.779 0.729 -12.766 1.00 92.50 93 ALA A CA 1
ATOM 692 C C . ALA A 1 93 ? 16.912 0.892 -11.510 1.00 92.50 93 ALA A C 1
ATOM 694 O O . ALA A 1 93 ? 16.082 0.029 -11.237 1.00 92.50 93 ALA A O 1
ATOM 695 N N . ASP A 1 94 ? 17.077 1.988 -10.771 1.00 88.50 94 ASP A N 1
ATOM 696 C CA . ASP A 1 94 ? 16.289 2.266 -9.570 1.00 88.50 94 ASP A CA 1
ATOM 697 C C . ASP A 1 94 ? 14.816 2.511 -9.907 1.00 88.50 94 ASP A C 1
ATOM 699 O O . ASP A 1 94 ? 13.945 1.876 -9.315 1.00 88.50 94 ASP A O 1
ATOM 703 N N . GLU A 1 95 ? 14.519 3.301 -10.940 1.00 88.62 95 GLU A N 1
ATOM 704 C CA . GLU A 1 95 ? 13.131 3.501 -11.375 1.00 88.62 95 GLU A CA 1
ATOM 705 C C . GLU A 1 95 ? 12.476 2.213 -11.923 1.00 88.62 95 GLU A C 1
ATOM 707 O O . GLU A 1 95 ? 11.269 2.000 -11.791 1.00 88.62 95 GLU A O 1
ATOM 712 N N . LEU A 1 96 ? 13.257 1.318 -12.539 1.00 95.75 96 LEU A N 1
ATOM 713 C CA . LEU A 1 96 ? 12.779 -0.005 -12.955 1.00 95.75 96 LEU A CA 1
ATOM 714 C C . LEU A 1 96 ? 12.498 -0.930 -11.761 1.00 95.75 96 LEU A C 1
ATOM 716 O O . LEU A 1 96 ? 11.567 -1.736 -11.818 1.00 95.75 96 LEU A O 1
ATOM 720 N N . ARG A 1 97 ? 13.290 -0.839 -10.686 1.00 88.88 97 ARG A N 1
ATOM 721 C CA . ARG A 1 97 ? 13.021 -1.571 -9.439 1.00 88.88 97 ARG A CA 1
ATOM 722 C C . ARG A 1 97 ? 11.762 -1.048 -8.766 1.00 88.88 97 ARG A C 1
ATOM 724 O O . ARG A 1 97 ? 10.957 -1.863 -8.337 1.00 88.88 97 ARG A O 1
ATOM 731 N N . GLU A 1 98 ? 11.552 0.264 -8.762 1.00 81.44 98 GLU A N 1
ATOM 732 C CA . GLU A 1 98 ? 10.347 0.880 -8.202 1.00 81.44 98 GLU A CA 1
ATOM 733 C C . GLU A 1 98 ? 9.073 0.336 -8.866 1.00 81.44 98 GLU A C 1
ATOM 735 O O . GLU A 1 98 ? 8.182 -0.173 -8.185 1.00 81.44 98 GLU A O 1
ATOM 740 N N . VAL A 1 99 ? 8.995 0.349 -10.202 1.00 86.69 99 VAL A N 1
ATOM 741 C CA . VAL A 1 99 ? 7.813 -0.191 -10.899 1.00 86.69 99 VAL A CA 1
ATOM 742 C C . VAL A 1 99 ? 7.668 -1.707 -10.714 1.00 86.69 99 VAL A C 1
ATOM 744 O O . VAL A 1 99 ? 6.551 -2.214 -10.611 1.00 86.69 99 VAL A O 1
ATOM 747 N N . TRP A 1 100 ? 8.777 -2.446 -10.609 1.00 90.31 100 TRP A N 1
ATOM 748 C CA . TRP A 1 100 ? 8.744 -3.878 -10.300 1.00 90.31 100 TRP A CA 1
ATOM 749 C C . TRP A 1 100 ? 8.197 -4.154 -8.892 1.00 90.31 100 TRP A C 1
ATOM 751 O O . TRP A 1 100 ? 7.391 -5.068 -8.719 1.00 90.31 100 TRP A O 1
ATOM 761 N N . GLU A 1 101 ? 8.587 -3.358 -7.894 1.00 79.88 101 GLU A N 1
ATOM 762 C CA . GLU A 1 101 ? 8.071 -3.443 -6.524 1.00 79.88 101 GLU A CA 1
ATOM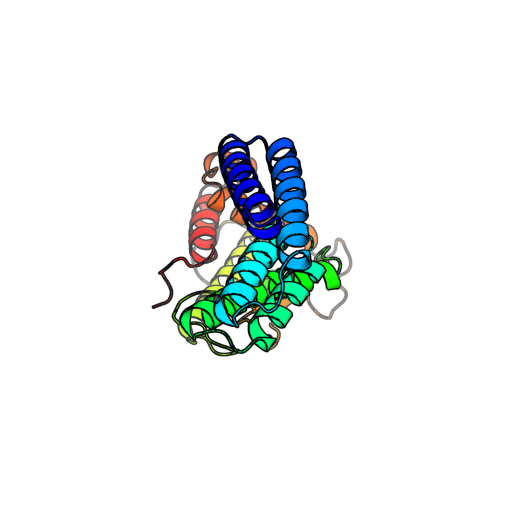 763 C C . GLU A 1 101 ? 6.567 -3.149 -6.479 1.00 79.88 101 GLU A C 1
ATOM 765 O O . GLU A 1 101 ? 5.813 -3.913 -5.868 1.00 79.88 101 GLU A O 1
ATOM 770 N N . GLN A 1 102 ? 6.113 -2.116 -7.199 1.00 74.38 102 GLN A N 1
ATOM 771 C CA . GLN A 1 102 ? 4.689 -1.793 -7.334 1.00 74.38 102 GLN A CA 1
ATOM 772 C C . GLN A 1 102 ? 3.898 -2.939 -7.972 1.00 74.38 102 GLN A C 1
ATOM 774 O O . GLN A 1 102 ? 2.859 -3.349 -7.447 1.00 74.38 102 GLN A O 1
ATOM 779 N N . ALA A 1 103 ? 4.393 -3.507 -9.073 1.00 77.94 103 ALA A N 1
ATOM 780 C CA . ALA A 1 103 ? 3.738 -4.627 -9.737 1.00 77.94 103 ALA A CA 1
ATOM 781 C C . ALA A 1 103 ? 3.692 -5.871 -8.831 1.00 77.94 103 ALA A C 1
ATOM 783 O O . ALA A 1 103 ? 2.643 -6.495 -8.675 1.00 77.94 103 ALA A O 1
ATOM 784 N N . ASN A 1 104 ? 4.786 -6.191 -8.140 1.00 73.88 104 ASN A N 1
ATOM 785 C CA . ASN A 1 104 ? 4.827 -7.334 -7.233 1.00 73.88 104 ASN A CA 1
ATOM 786 C C . ASN A 1 104 ? 3.844 -7.165 -6.058 1.00 73.88 104 ASN A C 1
ATOM 788 O O . ASN A 1 104 ? 3.152 -8.118 -5.690 1.00 73.88 104 ASN A O 1
ATOM 792 N N . PHE A 1 105 ? 3.712 -5.948 -5.516 1.00 62.00 105 PHE A N 1
ATOM 793 C CA . PHE A 1 105 ? 2.695 -5.621 -4.515 1.00 62.00 105 PHE A CA 1
ATOM 794 C C . PHE A 1 105 ? 1.275 -5.912 -5.033 1.00 62.00 105 PHE A C 1
ATOM 796 O O . PHE A 1 105 ? 0.540 -6.678 -4.407 1.00 62.00 105 PHE A O 1
ATOM 803 N N . HIS A 1 106 ? 0.916 -5.418 -6.223 1.00 58.91 106 HIS A N 1
ATOM 804 C CA . HIS A 1 106 ? -0.398 -5.672 -6.830 1.00 58.91 106 HIS A CA 1
ATOM 805 C C . HIS A 1 106 ? -0.632 -7.160 -7.141 1.00 58.91 106 HIS A C 1
ATOM 807 O O . HIS A 1 106 ? -1.724 -7.691 -6.920 1.00 58.91 106 HIS A O 1
ATOM 813 N N . ARG A 1 107 ? 0.400 -7.890 -7.585 1.00 65.25 107 ARG A N 1
ATOM 814 C CA . ARG A 1 107 ? 0.299 -9.331 -7.868 1.00 65.25 107 ARG A CA 1
ATOM 815 C C . ARG A 1 107 ? 0.004 -10.098 -6.591 1.00 65.25 107 ARG A C 1
ATOM 817 O O . ARG A 1 107 ? -0.759 -11.069 -6.607 1.00 65.25 107 ARG A O 1
ATOM 824 N N . HIS A 1 108 ? 0.618 -9.691 -5.484 1.00 56.16 108 HIS A N 1
ATOM 825 C CA . HIS A 1 108 ? 0.357 -10.278 -4.181 1.00 56.16 108 HIS A CA 1
ATOM 826 C C . HIS A 1 108 ? -1.093 -10.067 -3.728 1.00 56.16 108 HIS A C 1
ATOM 828 O O . HIS A 1 108 ? -1.660 -11.005 -3.162 1.00 56.16 108 HIS A O 1
ATOM 834 N N . LEU A 1 109 ? -1.714 -8.930 -4.064 1.00 50.47 109 LEU A N 1
ATOM 835 C CA . LEU A 1 109 ? -3.145 -8.702 -3.837 1.00 50.47 109 LEU A CA 1
ATOM 836 C C . LEU A 1 109 ? -4.021 -9.648 -4.687 1.00 50.47 109 LEU A C 1
ATOM 838 O O . LEU A 1 109 ? -4.935 -10.289 -4.167 1.00 50.47 109 LEU A O 1
ATOM 842 N N . GLN A 1 110 ? -3.705 -9.814 -5.978 1.00 53.06 110 GLN A N 1
ATOM 843 C CA . GLN A 1 110 ? -4.493 -10.635 -6.915 1.00 53.06 110 GLN A CA 1
ATOM 844 C C . GLN A 1 110 ? -4.327 -12.157 -6.714 1.00 53.06 110 GLN A C 1
ATOM 846 O O . GLN A 1 110 ? -5.302 -12.903 -6.780 1.00 53.06 110 GLN A O 1
ATOM 851 N N . THR A 1 111 ? -3.109 -12.648 -6.439 1.00 45.31 111 THR A N 1
ATOM 852 C CA . THR A 1 111 ? -2.788 -14.097 -6.353 1.00 45.31 111 THR A CA 1
ATOM 853 C C . THR A 1 111 ? -3.508 -14.796 -5.197 1.00 45.31 111 THR A C 1
ATOM 855 O O . THR A 1 111 ? -3.660 -16.016 -5.198 1.00 45.31 111 THR A O 1
ATOM 858 N N . ARG A 1 112 ? -3.958 -14.033 -4.199 1.00 39.81 112 ARG A N 1
ATOM 859 C CA . ARG A 1 112 ? -4.738 -14.555 -3.074 1.00 39.81 112 ARG A CA 1
ATOM 860 C C . ARG A 1 112 ? -6.245 -14.402 -3.249 1.00 39.81 112 ARG A C 1
ATOM 862 O O . ARG A 1 112 ? -6.962 -14.831 -2.356 1.00 39.81 112 ARG A O 1
ATOM 869 N N . GLY A 1 113 ? -6.711 -13.824 -4.363 1.00 36.28 113 GLY A N 1
ATOM 870 C CA . GLY A 1 113 ? -8.130 -13.567 -4.601 1.00 36.28 113 GLY A CA 1
ATOM 871 C C . GLY A 1 113 ? -8.785 -12.900 -3.397 1.00 36.28 113 GLY A C 1
ATOM 872 O O . GLY A 1 113 ? -9.753 -13.454 -2.893 1.00 36.28 113 GLY A O 1
ATOM 873 N N . LEU A 1 114 ? -8.205 -11.795 -2.900 1.00 40.16 114 LEU A N 1
ATOM 874 C CA . LEU A 1 114 ? -8.618 -11.104 -1.673 1.00 40.16 114 LEU A CA 1
ATOM 875 C C . LEU A 1 114 ? -10.100 -10.679 -1.712 1.00 40.16 114 LEU A C 1
ATOM 877 O O . LEU A 1 114 ? -10.440 -9.532 -1.969 1.00 40.16 114 LEU A O 1
ATOM 881 N N . VAL A 1 115 ? -10.978 -11.622 -1.393 1.00 36.88 115 VAL A N 1
ATOM 882 C CA . VAL A 1 115 ? -11.826 -11.519 -0.216 1.00 36.88 115 VAL A CA 1
ATOM 883 C C . VAL A 1 115 ? -10.872 -11.811 0.938 1.00 36.88 115 VAL A C 1
ATOM 885 O O . VAL A 1 115 ? -10.283 -12.894 0.994 1.00 36.88 115 VAL A O 1
ATOM 888 N N . LEU A 1 116 ? -10.608 -10.813 1.788 1.00 44.44 116 LEU A N 1
ATOM 889 C CA . LEU A 1 116 ? -9.964 -11.046 3.083 1.00 44.44 116 LEU A CA 1
ATOM 890 C C . LEU A 1 116 ? -10.642 -12.286 3.674 1.00 44.44 116 LEU A C 1
ATOM 892 O O . LEU A 1 116 ? -11.869 -12.349 3.646 1.00 44.44 116 LEU A O 1
ATOM 896 N N . ALA A 1 117 ? -9.899 -13.283 4.170 1.00 48.66 117 ALA A N 1
ATOM 897 C CA . ALA A 1 117 ? -10.552 -14.229 5.074 1.00 48.66 117 ALA A CA 1
ATOM 898 C C . ALA A 1 117 ? -11.316 -13.369 6.089 1.00 48.66 117 ALA A C 1
ATOM 900 O O . ALA A 1 117 ? -10.748 -12.371 6.533 1.00 48.66 117 ALA A O 1
ATOM 901 N N . ASP A 1 118 ? -12.579 -13.683 6.382 1.00 56.94 118 ASP A N 1
ATOM 902 C CA . ASP A 1 118 ? -13.525 -12.807 7.100 1.00 56.94 118 ASP A CA 1
ATOM 903 C C . ASP A 1 118 ? -13.007 -12.258 8.456 1.00 56.94 118 ASP A C 1
ATOM 905 O O . ASP A 1 118 ? -13.653 -11.452 9.114 1.00 56.94 118 ASP A O 1
ATOM 909 N N . ASN A 1 119 ? -11.822 -12.680 8.897 1.00 74.81 119 ASN A N 1
ATOM 910 C CA . ASN A 1 119 ? -11.114 -12.295 10.104 1.00 74.81 119 ASN A CA 1
ATOM 911 C C . ASN A 1 119 ? -9.613 -11.931 9.916 1.00 74.81 119 ASN A C 1
ATOM 913 O O . ASN A 1 119 ? -8.881 -11.909 10.906 1.00 74.81 119 ASN A O 1
ATOM 917 N N . GLU A 1 120 ? -9.102 -11.685 8.705 1.00 79.00 120 GLU A N 1
ATOM 918 C CA . GLU A 1 120 ? -7.687 -11.343 8.450 1.00 79.00 120 GLU A CA 1
ATOM 919 C C . GLU A 1 120 ? -7.542 -9.932 7.863 1.00 79.00 120 GLU A C 1
ATOM 921 O O . GLU A 1 120 ? -8.313 -9.536 7.001 1.00 79.00 120 GLU A O 1
ATOM 926 N N . ILE A 1 121 ? -6.541 -9.177 8.319 1.00 79.38 121 ILE A N 1
ATOM 927 C CA . ILE A 1 121 ? -6.178 -7.845 7.816 1.00 79.38 121 ILE A CA 1
ATOM 928 C C . ILE A 1 121 ? -4.710 -7.877 7.398 1.00 79.38 121 ILE A C 1
ATOM 930 O O . ILE A 1 121 ? -3.859 -8.334 8.159 1.00 79.38 121 ILE A O 1
ATOM 934 N N . GLU A 1 122 ? -4.392 -7.373 6.208 1.00 77.50 122 GLU A N 1
ATOM 935 C CA . GLU A 1 122 ? -3.006 -7.173 5.778 1.00 77.50 122 GLU A CA 1
ATOM 936 C C . GLU A 1 122 ? -2.611 -5.707 5.981 1.00 77.50 122 GLU A C 1
ATOM 938 O O . GLU A 1 122 ? -3.299 -4.794 5.531 1.00 77.50 122 GLU A O 1
ATOM 943 N N . LEU A 1 123 ? -1.516 -5.496 6.708 1.00 80.00 123 LEU A N 1
ATOM 944 C CA . LEU A 1 123 ? -0.958 -4.190 7.026 1.00 80.00 123 LEU A CA 1
ATOM 945 C C . LEU A 1 123 ? 0.406 -4.059 6.351 1.00 80.00 123 LEU A C 1
ATOM 947 O O . LEU A 1 123 ? 1.291 -4.882 6.583 1.00 80.00 123 LEU A O 1
ATOM 951 N N . THR A 1 124 ? 0.598 -2.986 5.592 1.00 76.44 124 THR A N 1
ATOM 952 C CA . THR A 1 124 ? 1.869 -2.665 4.933 1.00 76.44 124 THR A CA 1
ATOM 953 C C . THR A 1 124 ? 2.472 -1.406 5.539 1.00 76.44 124 THR A C 1
ATOM 955 O O . THR A 1 124 ? 1.788 -0.397 5.702 1.00 76.44 124 THR A O 1
ATOM 958 N N . LEU A 1 125 ? 3.761 -1.467 5.878 1.00 74.44 125 LEU A N 1
ATOM 959 C CA . LEU A 1 125 ? 4.559 -0.295 6.219 1.00 74.44 125 LEU A CA 1
ATOM 960 C C . LEU A 1 125 ? 5.353 0.156 4.992 1.00 74.44 125 LEU A C 1
ATOM 962 O O . LEU A 1 125 ? 5.957 -0.658 4.291 1.00 74.44 125 LEU A O 1
ATOM 966 N N . SER A 1 126 ? 5.373 1.464 4.753 1.00 66.75 126 SER A N 1
ATOM 967 C CA . SER A 1 126 ? 6.087 2.083 3.636 1.00 66.75 126 SER 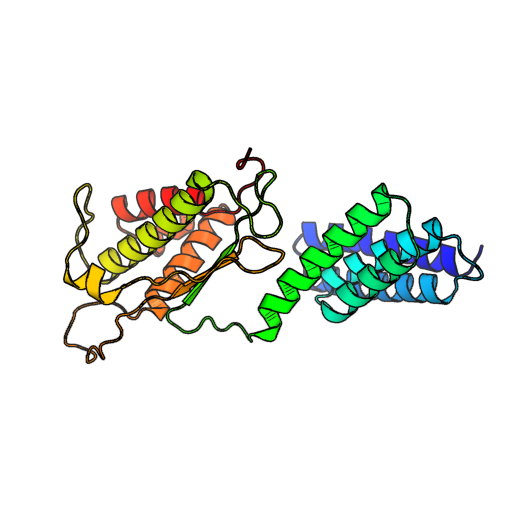A CA 1
ATOM 968 C C . SER A 1 126 ? 6.664 3.421 4.079 1.00 66.75 126 SER A C 1
ATOM 970 O O . SER A 1 126 ? 6.010 4.162 4.804 1.00 66.75 126 SER A O 1
ATOM 972 N N . GLY A 1 127 ? 7.898 3.717 3.672 1.00 66.25 127 GLY A N 1
ATOM 973 C CA . GLY A 1 127 ? 8.569 4.977 3.979 1.00 66.25 127 GLY A CA 1
ATOM 974 C C . GLY A 1 127 ? 10.098 4.849 3.983 1.00 66.25 127 GLY A C 1
ATOM 975 O O . GLY A 1 127 ? 10.613 3.733 3.948 1.00 66.25 127 GLY A O 1
ATOM 976 N N . PRO A 1 128 ? 10.835 5.972 4.055 1.00 58.25 128 PRO A N 1
ATOM 977 C CA . PRO A 1 128 ? 12.303 6.003 4.014 1.00 58.25 128 PRO A CA 1
ATOM 978 C C . PRO A 1 128 ? 13.012 5.096 5.035 1.00 58.25 128 PRO A C 1
ATOM 980 O O . PRO A 1 128 ? 14.081 4.565 4.748 1.00 58.25 128 PRO A O 1
ATOM 983 N N . GLY A 1 129 ? 12.419 4.906 6.219 1.00 63.59 129 GLY A N 1
ATOM 984 C CA . GLY A 1 129 ? 12.941 4.028 7.275 1.00 63.59 129 GLY A CA 1
ATOM 985 C C . GLY A 1 129 ? 12.551 2.547 7.146 1.00 63.59 129 GLY A C 1
ATOM 986 O O . GLY A 1 129 ? 12.783 1.772 8.076 1.00 63.59 129 GLY A O 1
ATOM 987 N N . VAL A 1 130 ? 11.929 2.147 6.032 1.00 69.25 130 VAL A N 1
ATOM 988 C CA . VAL A 1 130 ? 11.498 0.771 5.757 1.00 69.25 130 VAL A CA 1
ATOM 989 C C . VAL A 1 130 ? 12.341 0.200 4.617 1.00 69.25 130 VAL A C 1
ATOM 991 O O . VAL A 1 130 ? 12.324 0.706 3.502 1.00 69.25 130 VAL A O 1
ATOM 994 N N . GLY A 1 131 ? 13.089 -0.865 4.904 1.00 64.81 131 GLY A N 1
ATOM 995 C CA . GLY A 1 131 ? 13.917 -1.590 3.940 1.00 64.81 131 GLY A CA 1
ATOM 996 C C . GLY A 1 131 ? 13.406 -3.006 3.664 1.00 64.81 131 GLY A C 1
ATOM 997 O O . GLY A 1 131 ? 12.352 -3.426 4.146 1.00 64.81 131 GLY A O 1
ATOM 998 N N . LEU A 1 132 ? 14.190 -3.786 2.915 1.00 66.31 132 LEU A N 1
ATOM 999 C CA . LEU A 1 132 ? 13.874 -5.172 2.546 1.00 66.31 132 LEU A CA 1
ATOM 1000 C C . LEU A 1 132 ? 13.781 -6.082 3.787 1.00 66.31 132 LEU A C 1
ATOM 1002 O O . LEU A 1 132 ? 14.774 -6.652 4.235 1.00 66.31 132 LEU A O 1
ATOM 1006 N N . GLY A 1 133 ? 12.575 -6.221 4.343 1.00 68.56 133 GLY A N 1
ATOM 1007 C CA . GLY A 1 133 ? 12.314 -7.024 5.544 1.00 68.56 133 GLY A CA 1
ATOM 1008 C C . GLY A 1 133 ? 12.768 -6.373 6.857 1.00 68.56 133 GLY A C 1
ATOM 1009 O O . GLY A 1 133 ? 12.831 -7.052 7.881 1.00 68.56 133 GLY A O 1
ATOM 1010 N N . ILE A 1 134 ? 13.074 -5.072 6.851 1.00 74.62 134 ILE A N 1
ATOM 1011 C CA . ILE A 1 134 ? 13.510 -4.322 8.036 1.00 74.62 134 ILE A CA 1
ATOM 1012 C C . ILE A 1 134 ? 12.646 -3.066 8.171 1.00 74.62 134 ILE A C 1
ATOM 1014 O O . ILE A 1 134 ? 12.432 -2.357 7.195 1.00 74.62 134 ILE A O 1
ATOM 1018 N N . ALA A 1 135 ? 12.176 -2.779 9.381 1.00 80.75 135 ALA A N 1
ATOM 1019 C CA . ALA A 1 135 ? 11.539 -1.517 9.735 1.00 80.75 135 ALA A CA 1
ATOM 1020 C C . ALA A 1 135 ? 11.951 -1.132 11.156 1.00 80.75 135 ALA A C 1
ATOM 1022 O O . ALA A 1 135 ? 12.333 -1.989 11.960 1.00 80.75 135 ALA A O 1
ATOM 1023 N N . GLU A 1 136 ? 11.865 0.157 11.466 1.00 85.19 136 GLU A N 1
ATOM 1024 C CA . GLU A 1 136 ? 12.087 0.643 12.822 1.00 85.19 136 GLU A CA 1
ATOM 1025 C C . GLU A 1 136 ? 11.014 0.064 13.768 1.00 85.19 136 GLU A C 1
ATOM 1027 O O . GLU A 1 136 ? 9.817 0.040 13.463 1.00 85.19 136 GLU A O 1
ATOM 1032 N N . TRP A 1 137 ? 11.458 -0.464 14.913 1.00 84.38 137 TRP A N 1
ATOM 1033 C CA . TRP A 1 137 ? 10.601 -1.197 15.844 1.00 84.38 137 TRP A CA 1
ATOM 1034 C C . TRP A 1 137 ? 9.441 -0.349 16.362 1.00 84.38 137 TRP A C 1
ATOM 1036 O O . TRP A 1 137 ? 8.323 -0.852 16.475 1.00 84.38 137 TRP A O 1
ATOM 1046 N N . THR A 1 138 ? 9.676 0.920 16.699 1.00 87.19 138 THR A N 1
ATOM 1047 C CA . THR A 1 138 ? 8.617 1.799 17.200 1.00 87.19 138 THR A CA 1
ATOM 1048 C C . THR A 1 138 ? 7.596 2.143 16.125 1.00 87.19 138 THR A C 1
ATOM 1050 O O . THR A 1 138 ? 6.406 2.133 16.440 1.00 87.19 138 THR A O 1
ATOM 1053 N N . ALA A 1 139 ? 8.009 2.342 14.873 1.00 82.50 139 ALA A N 1
ATOM 1054 C CA . ALA A 1 139 ? 7.104 2.533 13.743 1.00 82.50 139 ALA A CA 1
ATOM 1055 C C . ALA A 1 139 ? 6.221 1.293 13.525 1.00 82.50 139 ALA A C 1
ATOM 1057 O O . ALA A 1 139 ? 4.994 1.397 13.504 1.00 82.50 139 ALA A O 1
ATOM 1058 N N . TYR A 1 140 ? 6.834 0.105 13.480 1.00 84.88 140 TYR A N 1
ATOM 1059 C CA . TYR A 1 140 ? 6.110 -1.163 13.374 1.00 84.88 140 TYR A CA 1
ATOM 1060 C C . TYR A 1 140 ? 5.124 -1.377 14.522 1.00 84.88 140 TYR A C 1
ATOM 1062 O O . TYR A 1 140 ? 3.930 -1.589 14.299 1.00 84.88 140 TYR A O 1
ATOM 1070 N N . ARG A 1 141 ? 5.618 -1.296 15.759 1.00 88.12 141 ARG A N 1
ATOM 1071 C CA . ARG A 1 141 ? 4.819 -1.559 16.954 1.00 88.12 141 ARG A CA 1
ATOM 1072 C C . ARG A 1 141 ? 3.645 -0.595 17.057 1.00 88.12 141 ARG A C 1
ATOM 1074 O O . ARG A 1 141 ? 2.539 -1.039 17.329 1.00 88.12 141 ARG A O 1
ATOM 1081 N N . THR A 1 142 ? 3.869 0.695 16.809 1.00 88.56 142 THR A N 1
ATOM 1082 C CA . THR A 1 142 ? 2.810 1.713 16.881 1.00 88.56 142 THR A CA 1
ATOM 1083 C C . THR A 1 142 ? 1.712 1.426 15.866 1.00 88.56 142 THR A C 1
ATOM 1085 O O . THR A 1 142 ? 0.539 1.434 16.225 1.00 88.56 142 THR A O 1
ATOM 1088 N N . ARG A 1 143 ? 2.078 1.079 14.627 1.00 86.56 143 ARG A N 1
ATOM 1089 C CA . ARG A 1 143 ? 1.102 0.778 13.577 1.00 86.56 143 ARG A CA 1
ATOM 1090 C C . ARG A 1 143 ? 0.245 -0.445 13.908 1.00 86.56 143 ARG A C 1
ATOM 1092 O O . ARG A 1 143 ? -0.977 -0.407 13.743 1.00 86.56 143 ARG A O 1
ATOM 1099 N N . VAL A 1 144 ? 0.871 -1.520 14.385 1.00 89.50 144 VAL A N 1
ATOM 1100 C CA . VAL A 1 144 ? 0.151 -2.726 14.818 1.00 89.50 144 VAL A CA 1
ATOM 1101 C C . VAL A 1 144 ? -0.743 -2.412 16.021 1.00 89.50 144 VAL A C 1
ATOM 1103 O O . VAL A 1 144 ? -1.925 -2.754 16.000 1.00 89.50 144 VAL A O 1
ATOM 1106 N N . ASP A 1 145 ? -0.218 -1.715 17.032 1.00 92.00 145 ASP A N 1
ATOM 1107 C CA . ASP A 1 145 ? -0.957 -1.353 18.246 1.00 92.00 145 ASP A CA 1
ATOM 1108 C C . ASP A 1 145 ? -2.181 -0.476 17.923 1.00 92.00 145 ASP A C 1
ATOM 1110 O O . ASP A 1 145 ? -3.276 -0.741 18.427 1.00 92.00 145 ASP A O 1
ATOM 1114 N N . ASP A 1 146 ? -2.038 0.533 17.058 1.00 92.81 146 ASP A N 1
ATOM 1115 C CA . ASP A 1 146 ? -3.136 1.422 16.665 1.00 92.81 146 ASP A CA 1
ATOM 1116 C C . ASP A 1 146 ? -4.197 0.689 15.833 1.00 92.81 146 ASP A C 1
ATOM 1118 O O . ASP A 1 146 ? -5.395 0.876 16.070 1.00 92.81 146 ASP A O 1
ATOM 1122 N N . THR A 1 147 ? -3.778 -0.222 14.946 1.00 91.94 147 THR A N 1
ATOM 1123 C CA . THR A 1 147 ? -4.686 -1.095 14.181 1.00 91.94 147 THR A CA 1
ATOM 1124 C C . THR A 1 147 ? -5.521 -1.971 15.118 1.00 91.94 147 THR A C 1
ATOM 1126 O O . THR A 1 147 ? -6.754 -1.937 15.084 1.00 91.94 147 THR A O 1
ATOM 1129 N N . LEU A 1 148 ? -4.868 -2.703 16.027 1.00 93.50 148 LEU A N 1
ATOM 1130 C CA . LEU A 1 148 ? -5.543 -3.567 17.003 1.00 93.50 148 LEU A CA 1
ATOM 1131 C C . LEU A 1 148 ? -6.454 -2.776 17.943 1.00 93.50 148 LEU A C 1
ATOM 1133 O O . LEU A 1 148 ? -7.549 -3.224 18.302 1.00 93.50 148 LEU A O 1
ATOM 1137 N N . LYS A 1 149 ? -6.030 -1.573 18.328 1.00 94.88 149 LYS A N 1
ATOM 1138 C CA . LYS A 1 149 ? -6.824 -0.669 19.153 1.00 94.88 149 LYS A CA 1
ATOM 1139 C C . LYS A 1 149 ? -8.077 -0.209 18.418 1.00 94.88 149 LYS A C 1
ATOM 1141 O O . LYS A 1 149 ? -9.145 -0.241 19.021 1.00 94.88 149 LYS A O 1
ATOM 1146 N N . MET A 1 150 ? -7.983 0.169 17.147 1.00 94.75 150 MET A N 1
ATOM 1147 C CA . MET A 1 150 ? -9.141 0.582 16.351 1.00 94.75 150 MET A CA 1
ATOM 1148 C C . MET A 1 150 ? -10.151 -0.560 16.184 1.00 94.75 150 MET A C 1
ATOM 1150 O O . MET A 1 150 ? -11.331 -0.366 16.469 1.00 94.75 150 MET A O 1
ATOM 1154 N N . ILE A 1 151 ? -9.683 -1.765 15.849 1.00 94.19 151 ILE A N 1
ATOM 1155 C CA . ILE A 1 151 ? -10.510 -2.984 15.768 1.00 94.19 151 ILE A CA 1
ATOM 1156 C C . ILE A 1 151 ? -11.220 -3.252 17.101 1.00 94.19 151 ILE A C 1
ATOM 1158 O O . ILE A 1 151 ? -12.424 -3.515 17.137 1.00 94.19 151 ILE A O 1
ATOM 1162 N N . THR A 1 152 ? -10.502 -3.108 18.218 1.00 94.88 152 THR A N 1
ATOM 1163 C CA . THR A 1 152 ? -11.084 -3.242 19.561 1.00 94.88 152 THR A CA 1
ATOM 1164 C C . THR A 1 152 ? -12.203 -2.224 19.790 1.00 94.88 152 THR A C 1
ATOM 1166 O O . THR A 1 152 ? -13.249 -2.585 20.319 1.00 94.88 152 THR A O 1
ATOM 1169 N N . ARG A 1 153 ? -12.027 -0.964 19.370 1.00 95.50 153 ARG A N 1
ATOM 1170 C CA . ARG A 1 153 ? -13.054 0.083 19.520 1.00 95.50 153 ARG A CA 1
ATOM 1171 C C . ARG A 1 153 ? -14.287 -0.164 18.674 1.00 95.50 153 ARG A C 1
ATOM 1173 O O . ARG A 1 153 ? -15.392 0.073 19.147 1.00 95.50 153 ARG A O 1
ATOM 1180 N N . ILE A 1 154 ? -14.106 -0.649 17.452 1.00 94.88 154 ILE A N 1
ATOM 1181 C CA . ILE A 1 154 ? -15.219 -1.022 16.576 1.00 94.88 154 ILE A CA 1
ATOM 1182 C C . ILE A 1 154 ? -16.004 -2.178 17.202 1.00 94.88 154 ILE A C 1
ATOM 1184 O O . ILE A 1 154 ? -17.230 -2.122 17.256 1.00 94.88 154 ILE A O 1
ATOM 1188 N N . THR A 1 155 ? -15.296 -3.167 17.751 1.00 93.69 155 THR A N 1
ATOM 1189 C CA . THR A 1 155 ? -15.905 -4.310 18.445 1.00 93.69 155 THR A CA 1
ATOM 1190 C C . THR A 1 155 ? -16.685 -3.866 19.683 1.00 93.69 155 THR A C 1
ATOM 1192 O O . THR A 1 155 ? -17.847 -4.227 19.827 1.00 93.69 155 THR A O 1
ATOM 1195 N N . GLU A 1 156 ? -16.083 -3.037 20.550 1.00 94.56 156 GLU A N 1
ATOM 1196 C CA . GLU A 1 156 ? -16.752 -2.453 21.724 1.00 94.56 156 GLU A CA 1
ATOM 1197 C C . GLU A 1 156 ? -18.026 -1.695 21.308 1.00 94.56 156 GLU A C 1
ATOM 1199 O O . GLU A 1 156 ? -19.086 -1.907 21.890 1.00 94.56 156 GLU A O 1
ATOM 1204 N N . ARG A 1 157 ? -17.943 -0.856 20.270 1.00 94.88 157 ARG A N 1
ATOM 1205 C CA . ARG A 1 157 ? -19.068 -0.059 19.766 1.00 94.88 157 ARG A CA 1
ATOM 1206 C C . ARG A 1 157 ? -20.211 -0.917 19.231 1.00 94.88 157 ARG A C 1
ATOM 1208 O O . ARG A 1 157 ? -21.358 -0.661 19.577 1.00 94.88 157 ARG A O 1
ATOM 1215 N N . ARG A 1 158 ? -19.911 -1.897 18.372 1.00 91.31 158 ARG A N 1
ATOM 1216 C CA . ARG A 1 158 ? -20.930 -2.793 17.802 1.00 91.31 158 ARG A CA 1
ATOM 1217 C C . ARG A 1 158 ? -21.559 -3.701 18.862 1.00 91.31 158 ARG A C 1
ATOM 1219 O O . ARG A 1 158 ? -22.717 -4.053 18.724 1.00 91.31 158 ARG A O 1
ATOM 1226 N N . ALA A 1 159 ? -20.827 -4.014 19.931 1.00 91.12 159 ALA A N 1
ATOM 1227 C CA . ALA A 1 159 ? -21.347 -4.686 21.125 1.00 91.12 159 ALA A CA 1
ATOM 1228 C C . ALA A 1 159 ? -22.028 -3.720 22.124 1.00 91.12 159 ALA A C 1
ATOM 1230 O O . ALA A 1 159 ? -22.162 -4.039 23.309 1.00 91.12 159 ALA A O 1
ATOM 1231 N N . GLU A 1 160 ? -22.374 -2.503 21.689 1.00 91.62 160 GLU A N 1
ATOM 1232 C CA . GLU A 1 160 ? -23.050 -1.467 22.484 1.00 91.62 160 GLU A CA 1
ATOM 1233 C C . GLU A 1 160 ? -22.346 -1.120 23.812 1.00 91.62 160 GLU A C 1
ATOM 1235 O O . GLU A 1 160 ? -22.964 -0.697 24.792 1.00 91.62 160 GLU A O 1
ATOM 1240 N N . ARG A 1 161 ? -21.019 -1.286 23.880 1.00 92.25 161 ARG A N 1
ATOM 1241 C CA . ARG A 1 161 ? -20.241 -0.958 25.080 1.00 92.25 161 ARG A CA 1
ATOM 1242 C C . ARG A 1 161 ? -19.975 0.547 25.158 1.00 92.25 161 ARG A C 1
ATOM 1244 O O . ARG A 1 161 ? -19.614 1.170 24.152 1.00 92.25 161 ARG A O 1
ATOM 1251 N N . PRO A 1 162 ? -20.070 1.158 26.355 1.00 92.25 162 PRO A N 1
ATOM 1252 C CA . PRO A 1 162 ? -19.786 2.577 26.523 1.00 92.25 162 PRO A CA 1
ATOM 1253 C C . PRO A 1 162 ? -18.321 2.887 26.207 1.00 92.25 162 PRO A C 1
ATOM 1255 O O . PRO A 1 162 ? -17.419 2.110 26.534 1.00 92.25 162 PRO A O 1
ATOM 1258 N N . PHE A 1 163 ? -18.064 4.058 25.616 1.00 94.44 163 PHE A N 1
ATOM 1259 C CA . PHE A 1 163 ? -16.705 4.449 25.259 1.00 94.44 163 PHE A CA 1
ATOM 1260 C C . PHE A 1 163 ? -15.792 4.514 26.490 1.00 94.44 163 PHE A C 1
ATOM 1262 O O . PHE A 1 163 ? -15.948 5.335 27.401 1.00 94.44 163 PHE A O 1
ATOM 1269 N N . ARG A 1 164 ? -14.763 3.672 26.489 1.00 92.69 164 ARG A N 1
ATOM 1270 C CA . ARG A 1 164 ? -13.813 3.569 27.595 1.00 92.69 164 ARG A CA 1
ATOM 1271 C C . ARG A 1 164 ? -12.606 4.487 27.395 1.00 92.69 164 ARG A C 1
ATOM 1273 O O . ARG A 1 164 ? -11.801 4.280 26.488 1.00 92.69 164 ARG A O 1
ATOM 1280 N N . ARG A 1 165 ? -12.392 5.437 28.314 1.00 88.44 165 ARG A N 1
ATOM 1281 C CA . ARG A 1 165 ? -11.247 6.377 28.268 1.00 88.44 165 ARG A CA 1
ATOM 1282 C C . ARG A 1 165 ? -9.911 5.789 28.745 1.00 88.44 165 ARG A C 1
ATOM 1284 O O . ARG A 1 165 ? -8.863 6.255 28.310 1.00 88.44 165 ARG A O 1
ATOM 1291 N N . ARG A 1 166 ? -9.925 4.817 29.667 1.00 88.44 166 ARG A N 1
ATOM 1292 C CA . ARG A 1 166 ? -8.727 4.226 30.307 1.00 88.44 166 ARG A CA 1
ATOM 1293 C C . ARG A 1 166 ? -8.924 2.736 30.610 1.00 88.44 166 ARG A C 1
ATOM 1295 O O . ARG A 1 166 ? -10.050 2.257 30.594 1.00 88.44 166 ARG A O 1
ATOM 1302 N N . GLY A 1 167 ? -7.839 2.025 30.913 1.00 89.88 167 GLY A N 1
ATOM 1303 C CA . GLY A 1 167 ? -7.852 0.601 31.281 1.00 89.88 167 GLY A CA 1
ATOM 1304 C C . GLY A 1 167 ? -7.757 -0.347 30.078 1.00 89.88 167 GLY A C 1
ATOM 1305 O O . GLY A 1 167 ? -7.664 0.130 28.949 1.00 89.88 167 GLY A O 1
ATOM 1306 N N . PRO A 1 168 ? -7.735 -1.670 30.293 1.00 90.44 168 PRO A N 1
ATOM 1307 C CA . PRO A 1 168 ? -7.850 -2.658 29.222 1.00 90.44 168 PRO A CA 1
ATOM 1308 C C . PRO A 1 168 ? -9.318 -2.848 28.779 1.00 90.44 168 PRO A C 1
ATOM 1310 O O . PRO A 1 168 ? -10.225 -2.498 29.537 1.00 90.44 168 PRO A O 1
ATOM 1313 N N . PRO A 1 169 ? -9.567 -3.388 27.571 1.00 90.50 169 PRO A N 1
ATOM 1314 C CA . PRO A 1 169 ? -10.893 -3.872 27.176 1.00 90.50 169 PRO A CA 1
ATOM 1315 C C . PRO A 1 169 ? -11.344 -5.060 28.043 1.00 90.50 169 PRO A C 1
ATOM 1317 O O . PRO A 1 169 ? -10.527 -5.709 28.706 1.00 90.50 169 PRO A O 1
ATOM 1320 N N . GLU A 1 170 ? -12.650 -5.340 28.030 1.00 90.12 170 GLU A N 1
ATOM 1321 C CA . GLU A 1 170 ? -13.246 -6.490 28.721 1.00 90.12 170 GLU A CA 1
ATOM 1322 C C . GLU A 1 170 ? -12.574 -7.803 28.293 1.00 90.12 170 GLU A C 1
ATOM 1324 O O . GLU A 1 170 ? -12.198 -7.977 27.133 1.00 90.12 170 GLU A O 1
ATOM 1329 N N . THR A 1 171 ? -12.426 -8.749 29.227 1.00 87.31 171 THR A N 1
ATOM 1330 C CA . THR A 1 171 ? -11.778 -10.044 28.950 1.00 87.31 171 THR A CA 1
ATOM 1331 C C . THR A 1 171 ? -12.453 -10.788 27.801 1.00 87.31 171 THR A C 1
ATOM 1333 O O . THR A 1 171 ? -11.752 -11.259 26.918 1.00 87.31 171 THR A O 1
ATOM 1336 N N . ALA A 1 172 ? -13.788 -10.765 27.728 1.00 85.81 172 ALA A N 1
ATOM 1337 C CA . ALA A 1 172 ? -14.532 -11.380 26.630 1.00 85.81 172 ALA A CA 1
ATOM 1338 C C . ALA A 1 172 ? -14.140 -10.824 25.247 1.00 85.81 172 ALA A C 1
ATOM 1340 O O . ALA A 1 172 ? -13.976 -11.595 24.310 1.00 85.81 172 ALA A O 1
ATOM 1341 N N . ILE A 1 173 ? -13.928 -9.507 25.121 1.00 88.31 173 ILE A N 1
ATOM 1342 C CA . ILE A 1 173 ? -13.506 -8.876 23.858 1.00 88.31 173 ILE A CA 1
ATOM 1343 C C . ILE A 1 173 ? -12.056 -9.240 23.521 1.00 88.31 173 ILE A C 1
ATOM 1345 O O . ILE A 1 173 ? -11.737 -9.482 22.360 1.00 88.31 173 ILE A O 1
ATOM 1349 N N . ARG A 1 174 ? -11.168 -9.300 24.524 1.00 87.38 174 ARG A N 1
ATOM 1350 C CA . ARG A 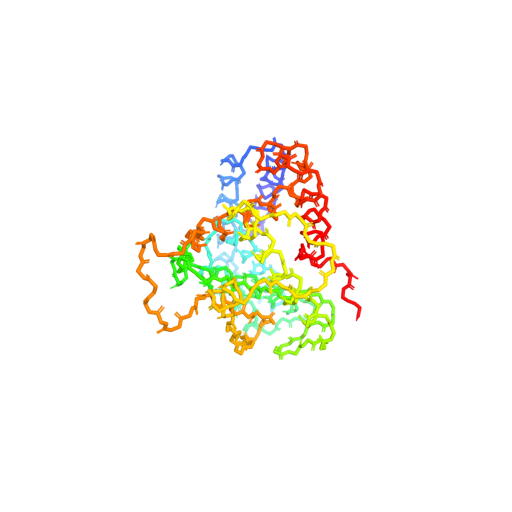1 174 ? -9.766 -9.704 24.311 1.00 87.38 174 ARG A CA 1
ATOM 1351 C C . ARG A 1 174 ? -9.667 -11.133 23.804 1.00 87.38 174 ARG A C 1
ATOM 1353 O O . ARG A 1 174 ? -8.980 -11.371 22.816 1.00 87.38 174 ARG A O 1
ATOM 1360 N N . ASP A 1 175 ? -10.372 -12.038 24.470 1.00 82.69 175 ASP A N 1
ATOM 1361 C CA . ASP A 1 175 ? -10.375 -13.456 24.133 1.00 82.69 175 ASP A CA 1
ATOM 1362 C C . ASP A 1 175 ? -11.019 -13.665 22.758 1.00 82.69 175 ASP A C 1
ATOM 1364 O O . ASP A 1 175 ? -10.478 -14.401 21.940 1.00 82.69 175 ASP A O 1
ATOM 1368 N N . TYR A 1 176 ? -12.100 -12.940 22.454 1.00 82.44 176 TYR A N 1
ATOM 1369 C CA . TYR A 1 176 ? -12.751 -12.966 21.145 1.00 82.44 176 TYR A CA 1
ATOM 1370 C C . TYR A 1 176 ? -11.822 -12.528 20.007 1.00 82.44 176 TYR A C 1
ATOM 1372 O O . TYR A 1 176 ? -11.706 -13.224 19.000 1.00 82.44 176 TYR A O 1
ATOM 1380 N N . LEU A 1 177 ? -11.134 -11.392 20.167 1.00 85.88 177 LEU A N 1
ATOM 1381 C CA . LEU A 1 177 ? -10.290 -10.840 19.108 1.00 85.88 177 LEU A CA 1
ATOM 1382 C C . LEU A 1 177 ? -8.981 -11.606 18.920 1.00 85.88 177 LEU A C 1
ATOM 1384 O O . LEU A 1 177 ? -8.550 -11.728 17.778 1.00 85.88 177 LEU A O 1
ATOM 1388 N N . SER A 1 178 ? -8.353 -12.085 20.004 1.00 83.81 178 SER A N 1
ATOM 1389 C CA . SER A 1 178 ? -7.131 -12.915 20.016 1.00 83.81 178 SER A CA 1
ATOM 1390 C C . SER A 1 178 ? -6.210 -12.719 18.795 1.00 83.81 178 SER A C 1
ATOM 1392 O O . SER A 1 178 ? -6.099 -13.613 17.952 1.00 83.81 178 SER A O 1
ATOM 1394 N N . PRO A 1 179 ? -5.575 -11.541 18.642 1.00 86.44 179 PRO A N 1
ATOM 1395 C CA . PRO A 1 179 ? -4.842 -11.211 17.428 1.00 86.44 179 PRO A CA 1
ATOM 1396 C C . PRO A 1 179 ? -3.542 -12.009 17.303 1.00 86.44 179 PRO A C 1
ATOM 1398 O O . PRO A 1 179 ? -2.766 -12.118 18.252 1.00 86.44 179 PRO A O 1
ATOM 1401 N N . HIS A 1 180 ? -3.268 -12.499 16.097 1.00 80.44 180 HIS A N 1
ATOM 1402 C CA . HIS A 1 180 ? -2.024 -13.171 15.732 1.00 80.44 180 HIS A CA 1
ATOM 1403 C C . HIS A 1 180 ? -1.375 -12.435 14.566 1.00 80.44 180 HIS A C 1
ATOM 1405 O O . HIS A 1 180 ? -2.023 -12.201 13.548 1.00 80.44 180 HIS A O 1
ATOM 1411 N N . VAL A 1 181 ? -0.096 -12.086 14.699 1.00 83.62 181 VAL A N 1
ATOM 1412 C CA . VAL A 1 181 ? 0.641 -11.338 13.673 1.00 83.62 181 VAL A CA 1
ATOM 1413 C C . VAL A 1 181 ? 1.649 -12.258 12.992 1.00 83.62 181 VAL A C 1
ATOM 1415 O O . VAL A 1 181 ? 2.387 -12.982 13.662 1.00 83.62 181 VAL A O 1
ATOM 1418 N N . SER A 1 182 ? 1.666 -12.258 11.660 1.00 78.12 182 SER A N 1
ATOM 1419 C CA . SER A 1 182 ? 2.619 -13.041 10.873 1.00 78.12 182 SER A CA 1
ATOM 1420 C C . SER A 1 182 ? 4.024 -12.436 10.897 1.00 78.12 182 SER A C 1
ATOM 1422 O O . SER A 1 182 ? 4.231 -11.283 11.269 1.00 78.12 182 SER A O 1
ATOM 1424 N N . LEU A 1 183 ? 5.000 -13.198 10.402 1.00 73.56 183 LEU A N 1
ATOM 1425 C CA . LEU A 1 183 ? 6.302 -12.637 10.044 1.00 73.56 183 LEU A CA 1
ATOM 1426 C C . LEU A 1 183 ? 6.147 -11.598 8.911 1.00 73.56 183 LEU A C 1
ATOM 1428 O O . LEU A 1 183 ? 5.269 -11.785 8.055 1.00 73.56 183 LEU A O 1
ATOM 1432 N N . PRO A 1 184 ? 6.993 -10.548 8.875 1.00 74.19 184 PRO A N 1
ATOM 1433 C CA . PRO A 1 184 ? 7.082 -9.638 7.738 1.00 74.19 184 PRO A CA 1
ATOM 1434 C C . PRO A 1 184 ? 7.450 -10.384 6.451 1.00 74.19 184 PRO A C 1
ATOM 1436 O O . PRO A 1 184 ? 8.267 -11.310 6.471 1.00 74.19 184 PRO A O 1
ATOM 1439 N N . ARG A 1 185 ? 6.846 -9.998 5.325 1.00 66.88 185 ARG A N 1
ATOM 1440 C CA . ARG A 1 185 ? 7.124 -10.622 4.022 1.00 66.88 185 ARG A CA 1
ATOM 1441 C C . ARG A 1 185 ? 8.465 -10.149 3.438 1.00 66.88 185 ARG A C 1
ATOM 1443 O O . ARG A 1 185 ? 8.992 -9.099 3.783 1.00 66.88 185 ARG A O 1
ATOM 1450 N N . ALA A 1 186 ? 9.061 -10.948 2.554 1.00 55.75 186 ALA A N 1
ATOM 1451 C CA . ALA A 1 186 ? 10.268 -10.532 1.839 1.00 55.75 186 ALA A CA 1
ATOM 1452 C C . ALA A 1 186 ? 9.933 -9.392 0.861 1.00 55.75 186 ALA A C 1
ATOM 1454 O O . ALA A 1 186 ? 8.863 -9.399 0.256 1.00 55.75 186 ALA A O 1
ATOM 1455 N N . ALA A 1 187 ? 10.849 -8.432 0.709 1.00 51.84 187 ALA A N 1
ATOM 1456 C CA . ALA A 1 187 ? 10.728 -7.279 -0.193 1.00 51.84 187 ALA A CA 1
ATOM 1457 C C . ALA A 1 187 ? 9.565 -6.294 0.075 1.00 51.84 187 ALA A C 1
ATOM 1459 O O . ALA A 1 187 ? 9.382 -5.354 -0.684 1.00 51.84 187 ALA A O 1
ATOM 1460 N N . SER A 1 188 ? 8.813 -6.451 1.168 1.00 61.75 188 SER A N 1
ATOM 1461 C CA . SER A 1 188 ? 7.893 -5.432 1.693 1.00 61.75 188 SER A CA 1
ATOM 1462 C C . SER A 1 188 ? 7.757 -5.623 3.198 1.00 61.75 188 SER A C 1
ATOM 1464 O O . SER A 1 188 ? 7.652 -6.757 3.657 1.00 61.75 188 SER A O 1
ATOM 1466 N N . TYR A 1 189 ? 7.731 -4.559 3.999 1.00 73.44 189 TYR A N 1
ATOM 1467 C CA . TYR A 1 189 ? 7.450 -4.720 5.428 1.00 73.44 189 TYR A CA 1
ATOM 1468 C C . TYR A 1 189 ? 5.936 -4.824 5.658 1.00 73.44 189 TYR A C 1
ATOM 1470 O O . TYR A 1 189 ? 5.297 -3.933 6.215 1.00 73.44 189 TYR A O 1
ATOM 1478 N N . SER A 1 190 ? 5.358 -5.920 5.163 1.00 75.88 190 SER A N 1
ATOM 1479 C CA . SER A 1 190 ? 3.933 -6.235 5.272 1.00 75.88 190 SER A CA 1
ATOM 1480 C C . SER A 1 190 ? 3.713 -7.393 6.235 1.00 75.88 190 SER A C 1
ATOM 1482 O O . SER A 1 190 ? 4.392 -8.420 6.134 1.00 75.88 190 SER A O 1
ATOM 1484 N N . VAL A 1 191 ? 2.750 -7.246 7.142 1.00 80.00 191 VAL A N 1
ATOM 1485 C CA . VAL A 1 191 ? 2.331 -8.271 8.102 1.00 80.00 191 VAL A CA 1
ATOM 1486 C C . VAL A 1 191 ? 0.843 -8.562 7.963 1.00 80.00 191 VAL A C 1
ATOM 1488 O O . VAL A 1 191 ? 0.039 -7.674 7.692 1.00 80.00 191 VAL A O 1
ATOM 1491 N N . SER A 1 192 ? 0.465 -9.815 8.184 1.00 81.88 192 SER A N 1
ATOM 1492 C CA . SER A 1 192 ? -0.932 -10.229 8.271 1.00 81.88 192 SER A CA 1
ATOM 1493 C C . SER A 1 192 ? -1.334 -10.331 9.741 1.00 81.88 192 SER A C 1
ATOM 1495 O O . SER A 1 192 ? -0.647 -10.981 10.531 1.00 81.88 192 SER A O 1
ATOM 1497 N N . ILE A 1 193 ? -2.444 -9.695 10.103 1.00 86.12 193 ILE A N 1
ATOM 1498 C CA . ILE A 1 193 ? -3.076 -9.754 11.418 1.00 86.12 193 ILE A CA 1
ATOM 1499 C C . ILE A 1 193 ? -4.323 -10.622 11.288 1.00 86.12 193 ILE A C 1
ATOM 1501 O O . ILE A 1 193 ? -5.275 -10.249 10.608 1.00 86.12 193 ILE A O 1
ATOM 1505 N N . ARG A 1 194 ? -4.333 -11.773 11.954 1.00 83.81 194 ARG A N 1
ATOM 1506 C CA . ARG A 1 194 ? -5.497 -12.659 12.025 1.00 83.81 194 ARG A CA 1
ATOM 1507 C C . ARG A 1 194 ? -6.201 -12.499 13.364 1.00 83.81 194 ARG A C 1
ATOM 1509 O O . ARG A 1 194 ? -5.550 -12.565 14.405 1.00 83.81 194 ARG A O 1
ATOM 1516 N N . LEU A 1 195 ? -7.513 -12.315 13.320 1.00 83.69 195 LEU A N 1
ATOM 1517 C CA . LEU A 1 195 ? -8.388 -12.174 14.478 1.00 83.69 195 LEU A CA 1
ATOM 1518 C C . LEU A 1 195 ? -9.154 -13.474 14.735 1.00 83.69 195 LEU A C 1
ATOM 1520 O O . LEU A 1 195 ? -9.451 -14.233 13.813 1.00 83.69 195 LEU A O 1
ATOM 1524 N N . GLY A 1 196 ? -9.512 -13.712 15.988 1.00 75.88 196 GLY A N 1
ATOM 1525 C CA . GLY A 1 196 ? -10.330 -14.844 16.405 1.00 75.88 196 GLY A CA 1
ATOM 1526 C C . GLY A 1 196 ? -9.596 -15.797 17.340 1.00 75.88 196 GLY A C 1
ATOM 1527 O O . GLY A 1 196 ? -8.406 -16.084 17.189 1.00 75.88 196 GLY A O 1
ATOM 1528 N N . SER A 1 197 ? -10.333 -16.314 18.319 1.00 61.22 197 SER A N 1
ATOM 1529 C CA . SER A 1 197 ? -9.882 -17.408 19.170 1.00 61.22 197 SER A CA 1
ATOM 1530 C C . SER A 1 197 ? -9.928 -18.737 18.407 1.00 61.22 197 SER A C 1
ATOM 1532 O O . SER A 1 197 ? -10.812 -18.989 17.592 1.00 61.22 197 SER A O 1
ATOM 1534 N N . GLY A 1 198 ? -9.004 -19.654 18.709 1.00 48.91 198 GLY A N 1
ATOM 1535 C CA . GLY A 1 198 ? -9.070 -21.041 18.221 1.00 48.91 198 GLY A CA 1
ATOM 1536 C C . GLY A 1 198 ? -10.225 -21.859 18.824 1.00 48.91 198 GLY A C 1
ATOM 1537 O O . GLY A 1 198 ? -10.257 -23.079 18.669 1.00 48.91 198 GLY A O 1
ATOM 1538 N N . GLN A 1 199 ? -11.143 -21.216 19.551 1.00 48.00 199 GLN A N 1
ATOM 1539 C CA . GLN A 1 199 ? -12.248 -21.838 20.262 1.00 48.00 199 GLN A CA 1
ATOM 1540 C C . GLN A 1 199 ? -13.548 -21.481 19.534 1.00 48.00 199 GLN A C 1
ATOM 1542 O O . GLN A 1 199 ? -13.866 -20.309 19.363 1.00 48.00 199 GLN A O 1
ATOM 1547 N N . LEU A 1 200 ? -14.296 -22.494 19.085 1.00 48.75 200 LEU A N 1
ATOM 1548 C CA . LEU A 1 200 ? -15.601 -22.305 18.446 1.00 48.75 200 LEU A CA 1
ATOM 1549 C C . LEU A 1 200 ? -16.552 -21.611 19.432 1.00 48.75 200 LEU A C 1
ATOM 1551 O O . LEU A 1 200 ? -17.092 -22.250 20.336 1.00 48.75 200 LEU A O 1
ATOM 1555 N N . HIS A 1 201 ? -16.752 -20.304 19.272 1.00 54.25 201 HIS A N 1
ATOM 1556 C CA . HIS A 1 201 ? -17.826 -19.596 19.952 1.00 54.25 201 HIS A CA 1
ATOM 1557 C C . HIS A 1 201 ? -19.133 -19.889 19.213 1.00 54.25 201 HIS A C 1
ATOM 1559 O O . HIS A 1 201 ? -19.253 -19.655 18.013 1.00 54.25 201 HIS A O 1
ATOM 1565 N N . LEU A 1 202 ? -20.106 -20.450 19.929 1.00 51.50 202 LEU A N 1
ATOM 1566 C CA . LEU A 1 202 ? -21.448 -20.670 19.400 1.00 51.50 202 LEU A CA 1
ATOM 1567 C C . LEU A 1 202 ? -22.120 -19.309 19.135 1.00 51.50 202 LEU A C 1
ATOM 1569 O O . LEU A 1 202 ? -22.159 -18.480 20.054 1.00 51.50 202 LEU A O 1
ATOM 1573 N N . PRO A 1 203 ? -22.669 -19.078 17.927 1.00 46.34 203 PRO A N 1
ATOM 1574 C CA . PRO A 1 203 ? -23.454 -17.884 17.627 1.00 46.34 203 PRO A CA 1
ATOM 1575 C C . PRO A 1 203 ? -24.568 -17.684 18.667 1.00 46.34 203 PRO A C 1
ATOM 1577 O O . PRO A 1 203 ? -25.298 -18.625 18.982 1.00 46.34 203 PRO A O 1
ATOM 1580 N N . GLY A 1 204 ? -24.679 -16.474 19.227 1.00 53.38 204 GLY A N 1
ATOM 1581 C CA . GLY A 1 204 ? -25.709 -16.107 20.212 1.00 53.38 204 GLY A CA 1
ATOM 1582 C C . GLY A 1 204 ? -25.363 -16.339 21.691 1.00 53.38 204 GLY A C 1
ATOM 1583 O O . GLY A 1 204 ? -26.188 -16.043 22.550 1.00 53.38 204 GLY A O 1
ATOM 1584 N N . VAL A 1 205 ? -24.166 -16.846 22.022 1.00 57.72 205 VAL A N 1
ATOM 1585 C CA . VAL A 1 205 ? -23.715 -16.994 23.427 1.00 57.72 205 VAL A CA 1
ATOM 1586 C C . VAL A 1 205 ? -23.036 -15.728 23.958 1.00 57.72 205 VAL A C 1
ATOM 1588 O O . VAL A 1 205 ? -23.101 -15.437 25.151 1.00 57.72 205 VAL A O 1
ATOM 1591 N N . LEU A 1 206 ? -22.381 -14.975 23.077 1.00 63.91 206 LEU A N 1
ATOM 1592 C CA . LEU A 1 206 ? -21.750 -13.700 23.388 1.00 63.91 206 LEU A CA 1
ATOM 1593 C C . LEU A 1 206 ? -22.403 -12.623 22.531 1.00 63.91 206 LEU A C 1
ATOM 1595 O O . LEU A 1 206 ? -22.560 -12.804 21.326 1.00 63.91 206 LEU A O 1
ATOM 1599 N N . ASP A 1 207 ? -22.763 -11.515 23.168 1.00 79.75 207 ASP A N 1
ATOM 1600 C CA . ASP A 1 207 ? -23.340 -10.334 22.524 1.00 79.75 207 ASP A CA 1
ATOM 1601 C C . ASP A 1 207 ? -22.214 -9.523 21.855 1.00 79.75 207 ASP A C 1
ATOM 1603 O O . ASP A 1 207 ? -21.807 -8.459 22.325 1.00 79.75 207 ASP A O 1
ATOM 1607 N N . LEU A 1 208 ? -21.582 -10.140 20.851 1.00 83.81 208 LEU A N 1
ATOM 1608 C CA . LEU A 1 208 ? -20.412 -9.641 20.132 1.00 83.81 208 LEU A CA 1
ATOM 1609 C C . LEU A 1 208 ? -20.668 -9.684 18.617 1.00 83.81 208 LEU A C 1
ATOM 1611 O O . LEU A 1 208 ? -21.287 -10.631 18.133 1.00 83.81 208 LEU A O 1
ATOM 1615 N N . PRO A 1 209 ? -20.171 -8.689 17.863 1.00 86.38 209 PRO A N 1
ATOM 1616 C CA . PRO A 1 209 ? -20.361 -8.610 16.416 1.00 86.38 209 PRO A CA 1
ATOM 1617 C C . PRO A 1 209 ? -19.550 -9.662 15.672 1.00 86.38 209 PRO A C 1
ATOM 1619 O O . PRO A 1 209 ? -18.469 -10.040 16.125 1.00 86.38 209 PRO A O 1
ATOM 1622 N N . GLU A 1 210 ? -19.995 -10.049 14.481 1.00 83.94 210 GLU A N 1
ATOM 1623 C CA . GLU A 1 210 ? -19.199 -10.889 13.587 1.00 83.94 210 GLU A CA 1
ATOM 1624 C C . GLU A 1 210 ? -17.909 -10.166 13.159 1.00 83.94 210 GLU A C 1
ATOM 1626 O O . GLU A 1 210 ? -17.921 -8.985 12.802 1.00 83.94 210 GLU A O 1
ATOM 1631 N N . LEU A 1 211 ? -16.773 -10.874 13.189 1.00 84.06 211 LEU A N 1
ATOM 1632 C CA . LEU A 1 211 ? -15.479 -10.334 12.751 1.00 84.06 211 LEU A CA 1
ATOM 1633 C C . LEU A 1 211 ? -15.505 -9.716 11.339 1.00 84.06 211 LEU A C 1
ATOM 1635 O O . LEU A 1 211 ? -14.954 -8.620 11.210 1.00 84.06 211 LEU A O 1
ATOM 1639 N N . PRO A 1 212 ? -16.158 -10.306 10.315 1.00 81.88 212 PRO A N 1
ATOM 1640 C CA . PRO A 1 212 ? -16.217 -9.672 8.995 1.00 81.88 212 PRO A CA 1
ATOM 1641 C C . PRO A 1 212 ? -16.864 -8.286 9.011 1.00 81.88 212 PRO A C 1
ATOM 1643 O O . PRO A 1 212 ? -16.391 -7.382 8.324 1.00 81.88 212 PRO A O 1
ATOM 1646 N N . GLU A 1 213 ? -17.884 -8.061 9.841 1.00 85.06 213 GLU A N 1
ATOM 1647 C CA . GLU A 1 213 ? -18.499 -6.738 9.979 1.00 85.06 213 GLU A CA 1
ATOM 1648 C C . GLU A 1 213 ? -17.569 -5.732 10.668 1.00 85.06 213 GLU A C 1
ATOM 1650 O O . GLU A 1 213 ? -17.514 -4.561 10.288 1.00 85.06 213 GLU A O 1
ATOM 1655 N N . VAL A 1 214 ? -16.816 -6.183 11.676 1.00 90.62 214 VAL A N 1
ATOM 1656 C CA . VAL A 1 214 ? -15.811 -5.359 12.363 1.00 90.62 214 VAL A CA 1
ATOM 1657 C C . VAL A 1 214 ? -14.700 -4.948 11.396 1.00 90.62 214 VAL A C 1
ATOM 1659 O O . VAL A 1 214 ? -14.272 -3.793 11.400 1.00 90.62 214 VAL A O 1
ATOM 1662 N N . ILE A 1 215 ? -14.239 -5.877 10.555 1.00 85.69 215 ILE A N 1
ATOM 1663 C CA . ILE A 1 215 ? -13.224 -5.607 9.532 1.00 85.69 215 ILE A CA 1
ATOM 1664 C C . ILE A 1 215 ? -13.778 -4.671 8.456 1.00 85.69 215 ILE A C 1
ATOM 1666 O O . ILE A 1 215 ? -13.096 -3.725 8.065 1.00 85.69 215 ILE A O 1
ATOM 1670 N N . HIS A 1 216 ? -15.016 -4.884 8.010 1.00 84.75 216 HIS A N 1
ATOM 1671 C CA . HIS A 1 216 ? -15.666 -4.003 7.045 1.00 84.75 216 HIS A CA 1
ATOM 1672 C C . HIS A 1 216 ? -15.762 -2.560 7.560 1.00 84.75 216 HIS A C 1
ATOM 1674 O O . HIS A 1 216 ? -15.388 -1.626 6.847 1.00 84.75 216 HIS A O 1
ATOM 1680 N N . ASP A 1 217 ? -16.179 -2.366 8.814 1.00 90.06 217 ASP A N 1
ATOM 1681 C CA . ASP A 1 217 ? -16.178 -1.052 9.462 1.00 90.06 217 ASP A CA 1
ATOM 1682 C C . ASP A 1 217 ? -14.778 -0.441 9.508 1.00 90.06 217 ASP A C 1
ATOM 1684 O O . ASP A 1 217 ? -14.609 0.740 9.213 1.00 90.06 217 ASP A O 1
ATOM 1688 N N . PHE A 1 218 ? -13.771 -1.237 9.878 1.00 91.00 218 PHE A N 1
ATOM 1689 C CA . PHE A 1 218 ? -12.387 -0.780 9.952 1.00 91.00 218 PHE A CA 1
ATOM 1690 C C . PHE A 1 218 ? -11.915 -0.222 8.606 1.00 91.00 218 PHE A C 1
ATOM 1692 O O . PHE A 1 218 ? -11.454 0.921 8.549 1.00 91.00 218 PHE A O 1
ATOM 1699 N N . LEU A 1 219 ? -12.095 -0.987 7.527 1.00 84.06 219 LEU A N 1
ATOM 1700 C CA . LEU A 1 219 ? -11.716 -0.578 6.173 1.00 84.06 219 LEU A CA 1
ATOM 1701 C C . LEU A 1 219 ? -12.496 0.659 5.721 1.00 84.06 219 LEU A C 1
ATOM 1703 O O . LEU A 1 219 ? -11.894 1.616 5.239 1.00 84.06 219 LEU A O 1
ATOM 1707 N N . THR A 1 220 ? -13.809 0.677 5.963 1.00 84.44 220 THR A N 1
ATOM 1708 C CA . THR A 1 220 ? -14.685 1.801 5.602 1.00 84.44 220 THR A CA 1
ATOM 1709 C C . THR A 1 220 ? -14.255 3.096 6.291 1.00 84.44 220 THR A C 1
ATOM 1711 O O . THR A 1 220 ? -14.254 4.163 5.676 1.00 84.44 220 THR A O 1
ATOM 1714 N N . ILE A 1 221 ? -13.873 3.036 7.571 1.00 87.81 221 ILE A N 1
ATOM 1715 C CA . ILE A 1 221 ? -13.416 4.224 8.301 1.00 87.81 221 ILE A CA 1
ATOM 1716 C C . ILE A 1 221 ? -12.075 4.712 7.751 1.00 87.81 221 ILE A C 1
ATOM 1718 O O . ILE A 1 221 ? -11.926 5.910 7.514 1.00 87.81 221 ILE A O 1
ATOM 1722 N N . VAL A 1 222 ? -11.109 3.811 7.540 1.00 84.62 222 VAL A N 1
ATOM 1723 C CA . VAL A 1 222 ? -9.796 4.174 6.981 1.00 84.62 222 VAL A CA 1
ATOM 1724 C C . VAL A 1 222 ? -9.957 4.815 5.599 1.00 84.62 222 VAL A C 1
ATOM 1726 O O . VAL A 1 222 ? -9.366 5.863 5.342 1.00 84.62 222 VAL A O 1
ATOM 1729 N N . GLU A 1 223 ? -10.806 4.249 4.740 1.00 80.31 223 GLU A N 1
ATOM 1730 C CA . GLU A 1 223 ? -11.107 4.786 3.410 1.00 80.31 223 GLU A CA 1
ATOM 1731 C C . GLU A 1 223 ? -11.728 6.188 3.481 1.00 80.31 223 GLU A C 1
ATOM 1733 O O . GLU A 1 223 ? -11.236 7.114 2.836 1.00 80.31 223 GLU A O 1
ATOM 1738 N N . LYS A 1 224 ? -12.761 6.385 4.311 1.00 80.38 224 LYS A N 1
ATOM 1739 C CA . LYS A 1 224 ? -13.436 7.688 4.453 1.00 80.38 224 LYS A CA 1
ATOM 1740 C C . LYS A 1 224 ? -12.518 8.776 5.010 1.00 80.38 224 LYS A C 1
ATOM 1742 O O . LYS A 1 224 ? -12.582 9.916 4.549 1.00 80.38 224 LYS A O 1
ATOM 1747 N N . VAL A 1 225 ? -11.655 8.435 5.970 1.00 84.00 225 VAL A N 1
ATOM 1748 C CA . VAL A 1 225 ? -10.667 9.374 6.529 1.00 84.00 225 VAL A CA 1
ATOM 1749 C C . VAL A 1 225 ? -9.610 9.735 5.485 1.00 84.00 225 VAL A C 1
ATOM 1751 O O . VAL A 1 225 ? -9.305 10.914 5.320 1.00 84.00 225 VAL A O 1
ATOM 1754 N N . ASN A 1 226 ? -9.101 8.761 4.725 1.00 74.12 226 ASN A N 1
ATOM 1755 C CA . ASN A 1 226 ? -8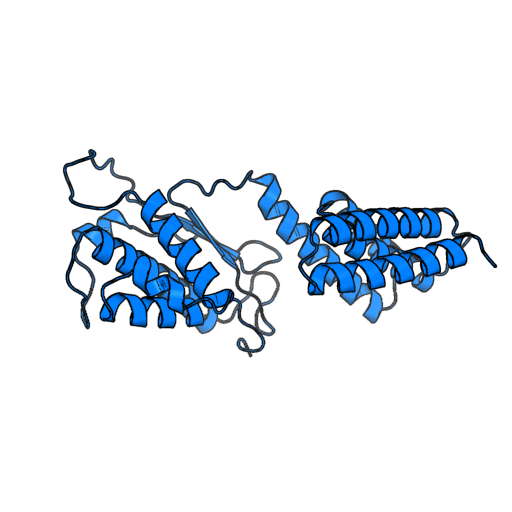.120 9.017 3.664 1.00 74.12 226 ASN A CA 1
ATOM 1756 C C . ASN A 1 226 ? -8.712 9.813 2.491 1.00 74.12 226 ASN A C 1
ATOM 1758 O O . ASN A 1 226 ? -8.041 10.678 1.932 1.00 74.12 226 ASN A O 1
ATOM 1762 N N . GLY A 1 227 ? -9.978 9.574 2.146 1.00 72.44 227 GLY A N 1
ATOM 1763 C CA . GLY A 1 227 ? -10.701 10.305 1.104 1.00 72.44 227 GLY A CA 1
ATOM 1764 C C . GLY A 1 227 ? -11.093 11.739 1.480 1.00 72.44 227 GLY A C 1
ATOM 1765 O O . GLY A 1 227 ? -11.723 12.415 0.673 1.00 72.44 227 GLY A O 1
ATOM 1766 N N . SER A 1 228 ? -10.747 12.216 2.685 1.00 68.25 228 SER A N 1
ATOM 1767 C CA . SER A 1 228 ? -11.176 13.519 3.228 1.00 68.25 228 SER A CA 1
ATOM 1768 C C . SER A 1 228 ? -12.701 13.685 3.299 1.00 68.25 228 SER A C 1
ATOM 1770 O O . SER A 1 228 ? -13.214 14.800 3.234 1.00 68.25 228 SER A O 1
ATOM 1772 N N . VAL A 1 229 ? -13.435 12.578 3.461 1.00 74.31 229 VAL A N 1
ATOM 1773 C CA . VAL A 1 229 ? -14.903 12.553 3.562 1.00 74.31 229 VAL A CA 1
ATOM 1774 C C . VAL A 1 229 ? -15.328 12.235 5.001 1.00 74.31 229 VAL A C 1
ATOM 1776 O O . VAL A 1 229 ? -16.186 11.389 5.259 1.00 74.31 229 VAL A O 1
ATOM 1779 N N . GLU A 1 230 ? -14.683 12.903 5.963 1.00 71.25 230 GLU A N 1
ATOM 1780 C CA . GLU A 1 230 ? -14.877 12.676 7.404 1.00 71.25 230 GLU A CA 1
ATOM 1781 C C . GLU A 1 230 ? -16.320 12.952 7.852 1.00 71.25 230 GLU A C 1
ATOM 1783 O O . GLU A 1 230 ? -16.822 12.269 8.745 1.00 71.25 230 GLU A O 1
ATOM 1788 N N . ASP A 1 231 ? -17.014 13.881 7.190 1.00 72.38 231 ASP A N 1
ATOM 1789 C CA . ASP A 1 231 ? -18.395 14.265 7.506 1.00 72.38 231 ASP A CA 1
ATOM 1790 C C . ASP A 1 231 ? -19.384 13.091 7.361 1.00 72.38 231 ASP A C 1
ATOM 1792 O O . ASP A 1 231 ? -20.397 13.031 8.053 1.00 72.38 231 ASP A O 1
ATOM 1796 N N . GLN A 1 232 ? -19.065 12.090 6.531 1.00 78.81 232 GLN A N 1
ATOM 1797 C CA . GLN A 1 232 ? -19.891 10.885 6.372 1.00 78.81 232 GLN A CA 1
ATOM 1798 C C . GLN A 1 232 ? -19.710 9.859 7.504 1.00 78.81 232 GLN A C 1
ATOM 1800 O O . GLN A 1 232 ? -20.415 8.850 7.543 1.00 78.81 232 GLN A O 1
ATOM 1805 N N . LEU A 1 233 ? -18.768 10.070 8.431 1.00 84.88 233 LEU A N 1
ATOM 1806 C CA . LEU A 1 233 ? -18.576 9.174 9.575 1.00 84.88 233 LEU A CA 1
ATOM 1807 C C . LEU A 1 233 ? -19.619 9.377 10.672 1.00 84.88 233 LEU A C 1
ATOM 1809 O O . LEU A 1 233 ? -19.727 8.522 11.547 1.00 84.88 233 LEU A O 1
ATOM 1813 N N . GLU A 1 234 ? -20.373 10.478 10.658 1.00 87.44 234 GLU A N 1
ATOM 1814 C CA . GLU A 1 234 ? -21.428 10.718 11.646 1.00 87.44 234 GLU A CA 1
ATOM 1815 C C . GLU A 1 234 ? -22.584 9.719 11.506 1.00 87.44 234 GLU A C 1
ATOM 1817 O O . GLU A 1 234 ? -23.078 9.215 12.514 1.00 87.44 234 GLU A O 1
ATOM 1822 N N . GLU A 1 235 ? -22.935 9.345 10.273 1.00 85.69 235 GLU A N 1
ATOM 1823 C CA . GLU A 1 235 ? -23.931 8.302 10.001 1.00 85.69 235 GLU A CA 1
ATOM 1824 C C . GLU A 1 235 ? -23.428 6.913 10.416 1.00 85.69 235 GLU A C 1
ATOM 1826 O O . GLU A 1 235 ? -24.165 6.134 11.020 1.00 85.69 235 GLU A O 1
ATOM 1831 N N . LEU A 1 236 ? -22.154 6.606 10.136 1.00 86.50 236 LEU A N 1
ATOM 1832 C CA . LEU A 1 236 ? -21.563 5.307 10.464 1.00 86.50 236 LEU A CA 1
ATOM 1833 C C . LEU A 1 236 ? -21.318 5.147 11.969 1.00 86.50 236 LEU A C 1
ATOM 1835 O O . LEU A 1 236 ? -21.507 4.057 12.506 1.00 86.50 236 LEU A O 1
ATOM 1839 N N . ILE A 1 237 ? -20.871 6.207 12.649 1.00 92.19 237 ILE A N 1
ATOM 1840 C CA . ILE A 1 237 ? -20.489 6.228 14.066 1.00 92.19 237 ILE A CA 1
ATOM 1841 C C . ILE A 1 237 ? -21.189 7.413 14.752 1.00 92.19 237 ILE A C 1
ATOM 1843 O O . ILE A 1 237 ? -20.578 8.474 14.910 1.00 92.19 237 ILE A O 1
ATOM 1847 N N . PRO A 1 238 ? -22.441 7.246 15.218 1.00 89.50 238 PRO A N 1
ATOM 1848 C CA . PRO A 1 238 ? -23.195 8.337 15.844 1.00 89.50 238 PRO A CA 1
ATOM 1849 C C . PRO A 1 238 ? -22.566 8.859 17.145 1.00 89.50 238 PRO A C 1
ATOM 1851 O O . PRO A 1 238 ? -22.582 10.062 17.413 1.00 89.50 238 PRO A O 1
ATOM 1854 N N . ASP A 1 239 ? -21.956 7.974 17.941 1.00 93.94 239 ASP A N 1
ATOM 1855 C CA . ASP A 1 239 ? -21.268 8.357 19.177 1.00 93.94 239 ASP A CA 1
ATOM 1856 C C . ASP A 1 239 ? -20.008 9.191 18.881 1.00 93.94 239 ASP A C 1
ATOM 1858 O O . ASP A 1 239 ? -19.041 8.721 18.276 1.00 93.94 239 ASP A O 1
ATOM 1862 N N . ASP A 1 240 ? -20.010 10.440 19.349 1.00 93.00 240 ASP A N 1
ATOM 1863 C CA . ASP A 1 240 ? -18.936 11.413 19.121 1.00 93.00 240 ASP A CA 1
ATOM 1864 C C . ASP A 1 240 ? -17.588 10.987 19.736 1.00 93.00 240 ASP A C 1
ATOM 1866 O O . ASP A 1 240 ? -16.531 11.261 19.163 1.00 93.00 240 ASP A O 1
ATOM 1870 N N . SER A 1 241 ? -17.592 10.258 20.858 1.00 95.19 241 SER A N 1
ATOM 1871 C CA . SER A 1 241 ? -16.352 9.788 21.492 1.00 95.19 241 SER A CA 1
ATOM 1872 C C . SER A 1 241 ? -15.690 8.685 20.669 1.00 95.19 241 SER A C 1
ATOM 1874 O O . SER A 1 241 ? -14.479 8.744 20.425 1.00 95.19 241 SER A O 1
ATOM 1876 N N . TYR A 1 242 ? -16.473 7.711 20.197 1.00 95.62 242 TYR A N 1
ATOM 1877 C CA . TYR A 1 242 ? -15.989 6.687 19.270 1.00 95.62 242 TYR A CA 1
ATOM 1878 C C . TYR A 1 242 ? -15.544 7.301 17.946 1.00 95.62 242 TYR A C 1
ATOM 1880 O O . TYR A 1 242 ? -14.460 6.968 17.472 1.00 95.62 242 TYR A O 1
ATOM 1888 N N . ARG A 1 243 ? -16.321 8.232 17.381 1.00 94.19 243 ARG A N 1
ATOM 1889 C CA . ARG A 1 243 ? -16.018 8.859 16.088 1.00 94.19 243 ARG A CA 1
ATOM 1890 C C . ARG A 1 243 ? -14.702 9.629 16.120 1.00 94.19 243 ARG A C 1
ATOM 1892 O O . ARG A 1 243 ? -13.823 9.368 15.303 1.00 94.19 243 ARG A O 1
ATOM 1899 N N . ARG A 1 244 ? -14.501 10.502 17.115 1.00 92.56 244 ARG A N 1
ATOM 1900 C CA . ARG A 1 244 ? -13.234 11.240 17.289 1.00 92.56 244 ARG A CA 1
ATOM 1901 C C . ARG A 1 244 ? -12.044 10.305 17.467 1.00 92.56 244 ARG A C 1
ATOM 1903 O O . ARG A 1 244 ? -10.966 10.572 16.939 1.00 92.56 244 ARG A O 1
ATOM 1910 N N . ASN A 1 245 ? -12.221 9.213 18.212 1.00 94.50 245 ASN A N 1
ATOM 1911 C CA . ASN A 1 245 ? -11.148 8.248 18.415 1.00 94.50 245 ASN A CA 1
ATOM 1912 C C . ASN A 1 245 ? -10.829 7.453 17.143 1.00 94.50 245 ASN A C 1
ATOM 1914 O O . ASN A 1 245 ? -9.654 7.244 16.857 1.00 94.50 245 ASN A O 1
ATOM 1918 N N . ALA A 1 246 ? -11.849 7.063 16.381 1.00 92.38 246 ALA A N 1
ATOM 1919 C CA . ALA A 1 246 ? -11.696 6.359 15.117 1.00 92.38 246 ALA A CA 1
ATOM 1920 C C . ALA A 1 246 ? -10.964 7.222 14.080 1.00 92.38 246 ALA A C 1
ATOM 1922 O O . ALA A 1 246 ? -10.018 6.742 13.471 1.00 92.38 246 ALA A O 1
ATOM 1923 N N . VAL A 1 247 ? -11.314 8.509 13.957 1.00 91.12 247 VAL A N 1
ATOM 1924 C CA . VAL A 1 247 ? -10.606 9.455 13.073 1.00 91.12 247 VAL A CA 1
ATOM 1925 C C . VAL A 1 247 ? -9.142 9.610 13.485 1.00 91.12 247 VAL A C 1
ATOM 1927 O O . VAL A 1 247 ? -8.254 9.561 12.637 1.00 91.12 247 VAL A O 1
ATOM 1930 N N . ALA A 1 248 ? -8.867 9.771 14.783 1.00 91.00 248 ALA A N 1
ATOM 1931 C CA . ALA A 1 248 ? -7.497 9.907 15.274 1.00 91.00 248 ALA A CA 1
ATOM 1932 C C . ALA A 1 248 ? -6.646 8.660 14.977 1.00 91.00 248 ALA A C 1
ATOM 1934 O O . ALA A 1 248 ? -5.530 8.799 14.487 1.00 91.00 248 ALA A O 1
ATOM 1935 N N . LEU A 1 249 ? -7.185 7.460 15.227 1.00 91.81 249 LEU A N 1
ATOM 1936 C CA . LEU A 1 249 ? -6.497 6.196 14.944 1.00 91.81 249 LEU A CA 1
ATOM 1937 C C . LEU A 1 249 ? -6.330 5.969 13.439 1.00 91.81 249 LEU A C 1
ATOM 1939 O O . LEU A 1 249 ? -5.242 5.625 12.997 1.00 91.81 249 LEU A O 1
ATOM 1943 N N . ALA A 1 250 ? -7.361 6.231 12.636 1.00 88.06 250 ALA A N 1
ATOM 1944 C CA . ALA A 1 250 ? -7.289 6.095 11.185 1.00 88.06 250 ALA A CA 1
ATOM 1945 C C . ALA A 1 250 ? -6.196 6.993 10.583 1.00 88.06 250 ALA A C 1
ATOM 1947 O O . ALA A 1 250 ? -5.422 6.523 9.759 1.00 88.06 250 ALA A O 1
ATOM 1948 N N . LYS A 1 251 ? -6.045 8.238 11.059 1.00 85.88 251 LYS A N 1
ATOM 1949 C CA . LYS A 1 251 ? -4.944 9.134 10.648 1.00 85.88 251 LYS A CA 1
ATOM 1950 C C . LYS A 1 251 ? -3.559 8.609 11.036 1.00 85.88 251 LYS A C 1
ATOM 1952 O O . LYS A 1 251 ? -2.590 8.900 10.346 1.00 85.88 251 LYS A O 1
ATOM 1957 N N . GLN A 1 252 ? -3.462 7.854 12.129 1.00 84.38 252 GLN A N 1
ATOM 1958 C CA . GLN A 1 252 ? -2.224 7.199 12.568 1.00 84.38 252 GLN A CA 1
ATOM 1959 C C . GLN A 1 252 ? -1.943 5.883 11.836 1.00 84.38 252 GLN A C 1
ATOM 1961 O O . GLN A 1 252 ? -0.821 5.394 11.907 1.00 84.38 252 GLN A O 1
ATOM 1966 N N . ILE A 1 253 ? -2.940 5.300 11.164 1.00 81.81 253 ILE A N 1
ATOM 1967 C CA . ILE A 1 253 ? -2.841 4.047 10.397 1.00 81.81 253 ILE A CA 1
ATOM 1968 C C . ILE A 1 253 ? -2.683 4.317 8.894 1.00 81.81 253 ILE A C 1
ATOM 1970 O O . ILE A 1 253 ? -2.109 3.493 8.184 1.00 81.81 253 ILE A O 1
ATOM 1974 N N . ALA A 1 254 ? -3.182 5.460 8.418 1.00 67.00 254 ALA A N 1
ATOM 1975 C CA . ALA A 1 254 ? -3.092 5.918 7.038 1.00 67.00 254 ALA A CA 1
ATOM 1976 C C . ALA A 1 254 ? -1.656 5.817 6.487 1.00 67.00 254 ALA A C 1
ATOM 1978 O O . ALA A 1 254 ? -0.698 5.940 7.261 1.00 67.00 254 ALA A O 1
ATOM 1979 N N . PRO A 1 255 ? -1.491 5.585 5.167 1.00 58.31 255 PRO A N 1
ATOM 1980 C CA . PRO A 1 255 ? -0.179 5.425 4.556 1.00 58.31 255 PRO A CA 1
ATOM 1981 C C . PRO A 1 255 ? 0.749 6.551 4.997 1.00 58.31 255 PRO A C 1
ATOM 1983 O O . PRO A 1 255 ? 0.414 7.736 4.911 1.00 58.31 255 PRO A O 1
ATOM 1986 N N . ASP A 1 256 ? 1.899 6.156 5.537 1.00 55.06 256 ASP A N 1
ATOM 1987 C CA . ASP A 1 256 ? 2.888 7.116 5.984 1.00 55.06 256 ASP A CA 1
ATOM 1988 C C . ASP A 1 256 ? 3.434 7.776 4.724 1.00 55.06 256 ASP A C 1
ATOM 1990 O O . ASP A 1 256 ? 4.038 7.127 3.876 1.00 55.06 256 ASP A O 1
ATOM 1994 N N . GLY A 1 257 ? 3.190 9.072 4.565 1.00 48.25 257 GLY A N 1
ATOM 1995 C CA . GLY A 1 257 ? 3.980 9.867 3.636 1.00 48.25 257 GLY A CA 1
ATOM 1996 C C . GLY A 1 257 ? 5.440 9.929 4.112 1.00 48.25 257 GLY A C 1
ATOM 1997 O O . GLY A 1 257 ? 6.032 8.961 4.582 1.00 48.25 257 GLY A O 1
ATOM 1998 N N . ALA A 1 258 ? 6.039 11.116 4.110 1.00 31.66 258 ALA A N 1
ATOM 1999 C CA . ALA A 1 258 ? 7.400 11.335 4.623 1.00 31.66 258 ALA A CA 1
ATOM 2000 C C . ALA A 1 258 ? 7.557 11.175 6.164 1.00 31.66 258 ALA A C 1
ATOM 2002 O O . ALA A 1 258 ? 8.491 11.718 6.754 1.00 31.66 258 ALA A O 1
ATOM 2003 N N . SER A 1 259 ? 6.619 10.498 6.833 1.00 38.34 259 SER A N 1
ATOM 2004 C CA . SER A 1 259 ? 6.463 10.452 8.293 1.00 38.34 259 SER A CA 1
ATOM 2005 C C . SER A 1 259 ? 7.363 9.421 8.976 1.00 38.34 259 SER A C 1
ATOM 2007 O O . SER A 1 259 ? 7.677 9.588 10.154 1.00 38.34 259 SER A O 1
ATOM 2009 N N . ILE A 1 260 ? 7.803 8.385 8.253 1.00 39.06 260 ILE A N 1
ATOM 2010 C CA . ILE A 1 260 ? 8.850 7.472 8.727 1.00 39.06 260 ILE A CA 1
ATOM 2011 C C . ILE A 1 260 ? 10.202 8.060 8.307 1.00 39.06 260 ILE A C 1
ATOM 2013 O O . ILE A 1 260 ? 10.599 7.933 7.149 1.00 39.06 260 ILE A O 1
ATOM 2017 N N . LYS A 1 261 ? 10.883 8.738 9.232 1.00 35.91 261 LYS A N 1
ATOM 2018 C CA . LYS A 1 261 ? 12.264 9.205 9.038 1.00 35.91 261 LYS A CA 1
ATOM 2019 C C . LYS A 1 261 ? 13.278 8.153 9.451 1.00 35.91 261 LYS A C 1
ATOM 2021 O O . LYS A 1 261 ? 13.008 7.459 10.454 1.00 35.91 261 LYS A O 1
#

pLDDT: mean 82.28, std 15.08, range [31.66, 98.06]

Secondary structure (DSSP, 8-state):
--HHHHHHHHHHHHHHHHHHHHHTT-HHHHHHHHHHHHHHHHHHHHT-SS--HHHHHHHHHHHHHHHHHTT-HHHHHHHHHHHHHT---HHHHHHHHHHHHHHHHHHHHHHTT----TTEEEEEE-STTEETTEE-HHHHHHHHHHHHHHHHHHHHHHTTPPPP-SSPPPHHHHHHH--EEPPPPTTSEEEEEE-S-SS-PPTTSS----HHHHHHHHHHHHHHHHTT-GGGHHHH---HHHHHHHHHHHHHHS--STT--

Foldseek 3Di:
DQLLVVLQVQLVVLQVVLVVCVVVVVNVSSLVSLVSSLVSLVSSQVSDDPDQLAVLLVSLLSNLVSCVSNVVLVSNLVSLVRSVVSVHDPVSVVSSVVSNLVSVVSVVVPVVVDPPPLFKDKAFADAPQDFFQDHDPCLVVLLVVLLVVLLLLLFCVQLVHPDDPDDDDDPVSCQAFVWDWDRQDGSTRMIMIGGGHPDDDDPPPDSTDRSSVSVVLLVVLLVCLVVVVLVVVCVVRVDPSSSVSSSVSSVSNHHDDNNRD